Protein AF-A0A927Z279-F1 (afdb_monomer_lite)

Foldseek 3Di:
DAFQPAAPVQLVVLVVQLVVLVVVLVVLVVVVVDDDDPPDDPVNVVVSCCCNVPVSVVSSVVSVLSNVVNVLSQVVCVQQQWDGHNDCVVQVRDLVSTDGDPGPPPPAFPPLLVVLLVVLVVVLVVLVVLLVVVCVVCVVPCVPLVVLSVVSVVLSVVSNVSSVVSVVCSDPVAEDDSSPPPDPHHHHDGNSNSVVVVVVSVVVSVVSSVVSVVVSVVVVVCVVCVPVVVVVVDPPPD

Secondary structure (DSSP, 8-state):
-PBP---HHHHHHHHHHHHHHHHHHHHHHHHHTSPPPTTS-HHHHHHHHHIIIIIHHHHHHHHHHHHHHHHHHHHHHHHTTB---S-GGGGTTBGGGSPB-S--------HHHHHHHHHHHHHHHHHHHHHHHHHHHTGGGHHHHHHHHHHHHHHHHHHHHHHHHHHHHT-TTTEE-TT--S--SEEPPPHHHHHHHHHHHHHHHHHHHHHHHHHHHHHHHHHH-THHHHHHH-----

pLDDT: mean 81.39, std 10.93, range [46.94, 94.44]

Sequence (238 aa):
MNKIKYDKRDRKRFLSLAIITTIIVIICLILMNTEWPENLEASVMGVLIVIVFTVFPVVALATWVMFADSYTYLKRLEKYGYIVPNNKKEYDNNLENIATGELKALEQPSSESEILAIISWIVSVAMVGYTIFLSIRFFHMLENVAFFIIVTVVLVIFWLVFGFSFWKQRLRDKYKDDVDFNSPLKPRKHLVEGIVTIIILLTISVAIAVNMYTMSRYVERSKENPEDIVRVEIPKEI

Radius of gyration: 25.57 Å; chains: 1; bounding box: 74×27×65 Å

Structure (mmCIF, N/CA/C/O backbone):
data_AF-A0A927Z279-F1
#
_entry.id   AF-A0A927Z279-F1
#
loop_
_atom_site.group_PDB
_atom_site.id
_atom_site.type_symbol
_atom_site.label_atom_id
_atom_site.label_alt_id
_atom_site.label_comp_id
_atom_site.label_asym_id
_atom_site.label_entity_id
_atom_site.label_seq_id
_atom_site.pdbx_PDB_ins_code
_atom_site.Cartn_x
_atom_site.Cartn_y
_atom_site.Cartn_z
_atom_site.occupancy
_atom_site.B_iso_or_equiv
_atom_site.auth_seq_id
_atom_site.auth_comp_id
_atom_site.auth_asym_id
_atom_site.auth_atom_id
_atom_site.pdbx_PDB_model_num
ATOM 1 N N . MET A 1 1 ? -18.310 -11.963 18.250 1.00 53.06 1 MET A N 1
ATOM 2 C CA . MET A 1 1 ? -18.050 -10.923 19.264 1.00 53.06 1 MET A CA 1
ATOM 3 C C . MET A 1 1 ? -17.087 -9.916 18.655 1.00 53.06 1 MET A C 1
ATOM 5 O O . MET A 1 1 ? -15.950 -10.282 18.358 1.00 53.06 1 MET A O 1
ATOM 9 N N . ASN A 1 2 ? -17.563 -8.706 18.356 1.00 67.62 2 ASN A N 1
ATOM 10 C CA . ASN A 1 2 ? -16.766 -7.705 17.646 1.00 67.62 2 ASN A CA 1
ATOM 11 C C . ASN A 1 2 ? -15.888 -6.933 18.630 1.00 67.62 2 ASN A C 1
ATOM 13 O O . ASN A 1 2 ? -16.372 -6.300 19.565 1.00 67.62 2 ASN A O 1
ATOM 17 N N . LYS A 1 3 ? -14.570 -7.025 18.432 1.00 80.62 3 LYS A N 1
ATOM 18 C CA . LYS A 1 3 ? -13.580 -6.471 19.357 1.00 80.62 3 LYS A CA 1
ATOM 19 C C . LYS A 1 3 ? -13.248 -5.022 19.027 1.00 80.62 3 LYS A C 1
ATOM 21 O O . LYS A 1 3 ? -13.032 -4.687 17.865 1.00 80.62 3 LYS A O 1
ATOM 26 N N . ILE A 1 4 ? -13.102 -4.193 20.057 1.00 79.06 4 ILE A N 1
ATOM 27 C CA . ILE A 1 4 ? -12.575 -2.831 19.920 1.00 79.06 4 ILE A CA 1
ATOM 28 C C . ILE A 1 4 ? -11.127 -2.911 19.418 1.00 79.06 4 ILE A C 1
ATOM 30 O O . ILE A 1 4 ? -10.251 -3.427 20.117 1.00 79.06 4 ILE A O 1
ATOM 34 N N . LYS A 1 5 ? -10.868 -2.387 18.212 1.00 82.94 5 LYS A N 1
ATOM 35 C CA . LYS A 1 5 ? -9.545 -2.458 17.568 1.00 82.94 5 LYS A CA 1
ATOM 36 C C . LYS A 1 5 ? -8.517 -1.549 18.255 1.00 82.94 5 LYS A C 1
ATOM 38 O O . LYS A 1 5 ? -7.422 -2.002 18.586 1.00 82.94 5 LYS A O 1
ATOM 43 N N . TYR A 1 6 ? -8.892 -0.296 18.521 1.00 86.50 6 TYR A N 1
ATOM 44 C CA . TYR A 1 6 ? -8.032 0.718 19.141 1.00 86.50 6 TYR A CA 1
ATOM 45 C C . TYR A 1 6 ? -8.784 1.560 20.174 1.00 86.50 6 TYR A C 1
ATOM 47 O O . TYR A 1 6 ? -9.997 1.740 20.076 1.00 86.50 6 TYR A O 1
ATOM 55 N N . ASP A 1 7 ? -8.050 2.129 21.129 1.00 88.19 7 ASP A N 1
ATOM 56 C CA . ASP A 1 7 ? -8.538 3.145 22.065 1.00 88.19 7 ASP A CA 1
ATOM 57 C C . ASP A 1 7 ? -7.669 4.422 22.012 1.00 88.19 7 ASP A C 1
ATOM 59 O O . ASP A 1 7 ? -6.649 4.495 21.313 1.00 88.19 7 ASP A O 1
ATOM 63 N N . LYS A 1 8 ? -8.064 5.476 22.743 1.00 87.75 8 LYS A N 1
ATOM 64 C CA . LYS A 1 8 ? -7.280 6.728 22.779 1.00 87.75 8 LYS A CA 1
ATOM 65 C C . LYS A 1 8 ? -5.876 6.538 23.362 1.00 87.75 8 LYS A C 1
ATOM 67 O O . LYS A 1 8 ? -4.985 7.332 23.044 1.00 87.75 8 LYS A O 1
ATOM 72 N N . ARG A 1 9 ? -5.670 5.541 24.228 1.00 88.25 9 ARG A N 1
ATOM 73 C CA . ARG A 1 9 ? -4.375 5.249 24.854 1.00 88.25 9 ARG A CA 1
ATOM 74 C C . ARG A 1 9 ? -3.423 4.599 23.852 1.00 88.25 9 ARG A C 1
ATOM 76 O O . ARG A 1 9 ? -2.281 5.038 23.752 1.00 88.25 9 ARG A O 1
ATOM 83 N N . ASP A 1 10 ? -3.903 3.634 23.084 1.00 87.44 10 ASP A N 1
ATOM 84 C CA . ASP A 1 10 ? -3.202 2.977 21.988 1.00 87.44 10 ASP A CA 1
ATOM 85 C C . ASP A 1 10 ? -2.792 4.015 20.938 1.00 87.44 10 ASP A C 1
ATOM 87 O O . ASP A 1 10 ? -1.614 4.097 20.598 1.00 87.44 10 ASP A O 1
ATOM 91 N N . ARG A 1 11 ? -3.699 4.922 20.536 1.00 89.88 11 ARG A N 1
ATOM 92 C CA . ARG A 1 11 ? -3.354 6.033 19.627 1.00 89.88 11 ARG A CA 1
ATOM 93 C C . ARG A 1 11 ? -2.205 6.895 20.160 1.00 89.88 11 ARG A C 1
ATOM 95 O O . ARG A 1 11 ? -1.284 7.217 19.415 1.00 89.88 11 ARG A O 1
ATOM 102 N N . LYS A 1 12 ? -2.253 7.294 21.439 1.00 90.12 12 LYS A N 1
ATOM 103 C CA . LYS A 1 12 ? -1.179 8.093 22.060 1.00 90.12 12 LYS A CA 1
ATOM 104 C C . LYS A 1 12 ? 0.148 7.332 22.071 1.00 90.12 12 LYS A C 1
ATOM 106 O O . LYS A 1 12 ? 1.172 7.919 21.748 1.00 90.12 12 LYS A O 1
ATOM 111 N N . ARG A 1 13 ? 0.124 6.034 22.392 1.00 90.44 13 ARG A N 1
ATOM 112 C CA . ARG A 1 13 ? 1.315 5.170 22.371 1.00 90.44 13 ARG A CA 1
ATOM 113 C C . ARG A 1 13 ? 1.913 5.067 20.973 1.00 90.44 13 ARG A C 1
ATOM 115 O O . ARG A 1 13 ? 3.119 5.241 20.840 1.00 90.44 13 ARG A O 1
ATOM 122 N N . PHE A 1 14 ? 1.090 4.842 19.948 1.00 91.62 14 PHE A N 1
ATOM 123 C CA . PHE A 1 14 ? 1.562 4.794 18.564 1.00 91.62 14 PHE A CA 1
ATOM 124 C C . PHE A 1 14 ? 2.162 6.126 18.121 1.00 91.62 14 PHE A C 1
ATOM 126 O O . PHE A 1 14 ? 3.223 6.119 17.512 1.00 91.62 14 PHE A O 1
ATOM 133 N N . LEU A 1 15 ? 1.554 7.260 18.490 1.00 91.31 15 LEU A N 1
ATOM 134 C CA . LEU A 1 15 ? 2.114 8.579 18.190 1.00 91.31 15 LEU A CA 1
ATOM 135 C C . LEU A 1 15 ? 3.486 8.782 18.843 1.00 91.31 15 LEU A C 1
ATOM 137 O O . LEU A 1 15 ? 4.436 9.170 18.171 1.00 91.31 15 LEU A O 1
ATOM 141 N N . SER A 1 16 ? 3.602 8.500 20.144 1.00 90.25 16 SER A N 1
ATOM 142 C CA . SER A 1 16 ? 4.878 8.617 20.856 1.00 90.25 16 SER A CA 1
ATOM 143 C C . SER A 1 16 ? 5.944 7.709 20.243 1.00 90.25 16 SER A C 1
ATOM 145 O O . SER A 1 16 ? 7.066 8.153 20.019 1.00 90.25 16 SER A O 1
ATOM 147 N N . LEU A 1 17 ? 5.592 6.462 19.922 1.00 90.88 17 LEU A N 1
ATOM 148 C CA . LEU A 1 17 ? 6.513 5.506 19.314 1.00 90.88 17 LEU A CA 1
ATOM 149 C C . LEU A 1 17 ? 6.940 5.935 17.901 1.00 90.88 17 LEU A C 1
ATOM 151 O O . LEU A 1 17 ? 8.120 5.837 17.574 1.00 90.88 17 LEU A O 1
ATOM 155 N N . ALA A 1 18 ? 6.018 6.458 17.091 1.00 90.88 18 ALA A N 1
ATOM 156 C CA . ALA A 1 18 ? 6.309 6.968 15.753 1.00 90.88 18 ALA A CA 1
ATOM 157 C C . ALA A 1 18 ? 7.273 8.161 15.796 1.00 90.88 18 ALA A C 1
ATOM 159 O O . ALA A 1 18 ? 8.237 8.210 15.034 1.00 90.88 18 ALA A O 1
ATOM 160 N N . ILE A 1 19 ? 7.076 9.088 16.738 1.00 92.12 19 ILE A N 1
ATOM 161 C CA . ILE A 1 19 ? 7.983 10.226 16.933 1.00 92.12 19 ILE A CA 1
ATOM 162 C C . ILE A 1 19 ? 9.373 9.740 17.360 1.00 92.12 19 ILE A C 1
ATOM 164 O O . ILE A 1 19 ? 10.361 10.120 16.740 1.00 92.12 19 ILE A O 1
ATOM 168 N N . ILE A 1 20 ? 9.459 8.872 18.375 1.00 91.75 20 ILE A N 1
ATOM 169 C CA . ILE A 1 20 ? 10.743 8.362 18.887 1.00 91.75 20 ILE A CA 1
ATOM 170 C C . ILE A 1 20 ? 11.515 7.628 17.786 1.00 91.75 20 ILE A C 1
ATOM 172 O O . ILE A 1 20 ? 12.689 7.907 17.562 1.00 91.75 20 ILE A O 1
ATOM 176 N N . THR A 1 21 ? 10.856 6.718 17.070 1.00 89.94 21 THR A N 1
ATOM 177 C CA . THR A 1 21 ? 11.491 5.950 15.989 1.00 89.94 21 THR A CA 1
ATOM 178 C C . THR A 1 21 ? 11.921 6.844 14.828 1.00 89.94 21 THR A C 1
ATOM 180 O O . THR A 1 21 ? 13.008 6.650 14.294 1.00 89.94 21 THR A O 1
ATOM 183 N N . THR A 1 22 ? 11.146 7.880 14.493 1.00 90.31 22 THR A N 1
ATOM 184 C CA . THR A 1 22 ? 11.536 8.873 13.476 1.00 90.31 22 THR A CA 1
ATOM 185 C C . THR A 1 22 ? 12.759 9.680 13.914 1.00 90.31 22 THR A C 1
ATOM 187 O O . THR A 1 22 ? 13.675 9.869 13.121 1.00 90.31 22 THR A O 1
ATOM 190 N N . ILE A 1 23 ? 12.818 10.118 15.177 1.00 91.50 23 ILE A N 1
ATOM 191 C CA . ILE A 1 23 ? 13.987 10.825 15.723 1.00 91.50 23 ILE A CA 1
ATOM 192 C C . ILE A 1 23 ? 15.231 9.934 15.653 1.00 91.50 23 ILE A C 1
ATOM 194 O O . ILE A 1 23 ? 16.281 10.401 15.224 1.00 91.50 23 ILE A O 1
ATOM 198 N N . ILE A 1 24 ? 15.111 8.649 16.005 1.00 88.06 24 ILE A N 1
ATOM 199 C CA . ILE A 1 24 ? 16.214 7.684 15.893 1.00 88.06 24 ILE A CA 1
ATOM 200 C C . ILE A 1 24 ? 16.683 7.562 14.439 1.00 88.06 24 ILE A C 1
ATOM 202 O O . ILE A 1 24 ? 17.880 7.667 14.192 1.00 88.06 24 ILE A O 1
ATOM 2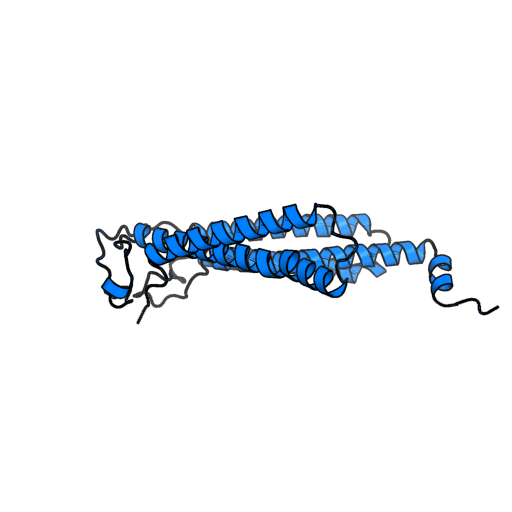06 N N . VAL A 1 25 ? 15.766 7.417 13.474 1.00 88.19 25 VAL A N 1
ATOM 207 C CA . VAL A 1 25 ? 16.113 7.377 12.040 1.00 88.19 25 VAL A CA 1
ATOM 208 C C . VAL A 1 25 ? 16.866 8.640 11.623 1.00 88.19 25 VAL A C 1
ATOM 210 O O . VAL A 1 25 ? 17.901 8.539 10.974 1.00 88.19 25 VAL A O 1
ATOM 213 N N . ILE A 1 26 ? 16.390 9.824 12.019 1.00 88.62 26 ILE A N 1
ATOM 214 C CA . ILE A 1 26 ? 17.037 11.099 11.681 1.00 88.62 26 ILE A CA 1
ATOM 215 C C . ILE A 1 26 ? 18.446 11.172 12.282 1.00 88.62 26 ILE A C 1
ATOM 217 O O . ILE A 1 26 ? 19.386 11.510 11.569 1.00 88.62 26 ILE A O 1
ATOM 221 N N . ILE A 1 27 ? 18.615 10.816 13.559 1.00 87.06 27 ILE A N 1
ATOM 222 C CA . ILE A 1 27 ? 19.931 10.783 14.217 1.00 87.06 27 ILE A CA 1
ATOM 223 C C . ILE A 1 27 ? 20.863 9.816 13.484 1.00 87.06 27 ILE A C 1
ATOM 225 O O . ILE A 1 27 ? 21.995 10.172 13.171 1.00 87.06 27 ILE A O 1
ATOM 229 N N . CYS A 1 28 ? 20.384 8.616 13.157 1.00 82.75 28 CYS A N 1
ATOM 230 C CA . CYS A 1 28 ? 21.149 7.634 12.403 1.00 82.75 28 CYS A CA 1
ATOM 231 C C . CYS A 1 28 ? 21.567 8.150 11.018 1.00 82.75 28 CYS A C 1
ATOM 233 O O . CYS A 1 28 ? 22.714 7.959 10.631 1.00 82.75 28 CYS A O 1
ATOM 235 N N . LEU A 1 29 ? 20.678 8.833 10.290 1.00 84.62 29 LEU A N 1
ATOM 236 C CA . LEU A 1 29 ? 21.001 9.433 8.992 1.00 84.62 29 LEU A CA 1
ATOM 237 C C . LEU A 1 29 ? 22.042 10.554 9.116 1.00 84.62 29 LEU A C 1
ATOM 239 O O . LEU A 1 29 ? 22.924 10.655 8.267 1.00 84.62 29 LEU A O 1
ATOM 243 N N . ILE A 1 30 ? 21.978 11.362 10.178 1.00 84.38 30 ILE A N 1
ATOM 244 C CA . ILE A 1 30 ? 22.982 12.398 10.460 1.00 84.38 30 ILE A CA 1
ATOM 245 C C . ILE A 1 30 ? 24.345 11.757 10.744 1.00 84.38 30 ILE A C 1
ATOM 247 O O . ILE A 1 30 ? 25.337 12.173 10.154 1.00 84.38 30 ILE A O 1
ATOM 251 N N . LEU A 1 31 ? 24.390 10.721 11.587 1.00 78.25 31 LEU A N 1
ATOM 252 C CA . LEU A 1 31 ? 25.623 9.988 11.904 1.00 78.25 31 LEU A CA 1
ATOM 253 C C . LEU A 1 31 ? 26.219 9.277 10.676 1.00 78.25 31 LEU A C 1
ATOM 255 O O . LEU A 1 31 ? 27.432 9.159 10.561 1.00 78.25 31 LEU A O 1
ATOM 259 N N . MET A 1 32 ? 25.389 8.838 9.725 1.00 74.62 32 MET A N 1
ATOM 260 C CA . MET A 1 32 ? 25.868 8.289 8.447 1.00 74.62 32 MET A CA 1
ATOM 261 C C . MET A 1 32 ? 26.536 9.329 7.551 1.00 74.62 32 MET A C 1
ATOM 263 O O . MET A 1 32 ? 27.370 8.959 6.731 1.00 74.62 32 MET A O 1
ATOM 267 N N . ASN A 1 33 ? 26.191 10.607 7.711 1.00 76.44 33 ASN A N 1
ATOM 268 C CA . ASN A 1 33 ? 26.754 11.704 6.930 1.00 76.44 33 ASN A CA 1
ATOM 269 C C . ASN A 1 33 ? 27.994 12.342 7.589 1.00 76.44 33 ASN A C 1
ATOM 271 O O . ASN A 1 33 ? 28.536 13.312 7.064 1.00 76.44 33 ASN A O 1
ATOM 275 N N . THR A 1 34 ? 28.427 11.838 8.748 1.00 79.38 34 THR A N 1
ATOM 276 C CA . THR A 1 34 ? 29.682 12.242 9.396 1.00 79.38 34 THR A CA 1
ATOM 277 C C . THR A 1 34 ? 30.821 11.305 9.010 1.00 79.38 34 THR A C 1
ATOM 279 O O . THR A 1 34 ? 30.589 10.129 8.733 1.00 79.38 34 THR A O 1
ATOM 282 N N . GLU A 1 35 ? 32.051 11.822 8.989 1.00 74.44 35 GLU A N 1
ATOM 283 C CA . GLU A 1 35 ? 33.240 11.018 8.697 1.00 74.44 35 GLU A CA 1
ATOM 284 C C . GLU A 1 35 ? 33.369 9.867 9.700 1.00 74.44 35 GLU A C 1
ATOM 286 O O . GLU A 1 35 ? 33.351 10.061 10.919 1.00 74.44 35 GLU A O 1
ATOM 291 N N . TRP A 1 36 ? 33.454 8.652 9.163 1.00 74.38 36 TRP A N 1
ATOM 292 C CA . TRP A 1 36 ? 33.562 7.443 9.962 1.00 74.38 36 TRP A CA 1
ATOM 293 C C . TRP A 1 36 ? 34.997 7.265 10.461 1.00 74.38 36 TRP A C 1
ATOM 295 O O . TRP A 1 36 ? 35.934 7.520 9.704 1.00 74.38 36 TRP A O 1
ATOM 305 N N . PRO A 1 37 ? 35.195 6.787 11.702 1.00 77.06 37 PRO A N 1
ATOM 306 C CA . PRO A 1 37 ? 36.524 6.466 12.200 1.00 77.06 37 PRO A CA 1
ATOM 307 C C . PRO A 1 37 ? 37.211 5.438 11.289 1.00 77.06 37 PRO A C 1
ATOM 309 O O . PRO A 1 37 ? 36.639 4.383 11.012 1.00 77.06 37 PRO A O 1
ATOM 312 N N . GLU A 1 38 ? 38.448 5.710 10.860 1.00 72.38 38 GLU A N 1
ATOM 313 C CA . GLU A 1 38 ? 39.222 4.818 9.973 1.00 72.38 38 GLU A CA 1
ATOM 314 C C . GLU A 1 38 ? 39.480 3.427 10.581 1.00 72.38 38 GLU A C 1
ATOM 316 O O . GLU A 1 38 ? 39.766 2.468 9.870 1.00 72.38 38 GLU A O 1
ATOM 321 N N . ASN A 1 39 ? 39.359 3.302 11.904 1.00 79.00 39 ASN A N 1
ATOM 322 C CA . ASN A 1 39 ? 39.538 2.060 12.650 1.00 79.00 39 ASN A CA 1
ATOM 323 C C . ASN A 1 39 ? 38.254 1.225 12.798 1.00 79.00 39 ASN A C 1
ATOM 325 O O . ASN A 1 39 ? 38.273 0.216 13.505 1.00 79.00 39 ASN A O 1
ATOM 329 N N . LEU A 1 40 ? 37.136 1.630 12.188 1.00 76.44 40 LEU A N 1
ATOM 330 C CA . LEU A 1 40 ? 35.900 0.861 12.260 1.00 76.44 40 LEU A CA 1
ATOM 331 C C . LEU A 1 40 ? 35.968 -0.351 11.323 1.00 76.44 40 LEU A C 1
ATOM 333 O O . LEU A 1 40 ? 36.164 -0.216 10.116 1.00 76.44 40 LEU A O 1
ATOM 337 N N . GLU A 1 41 ? 35.757 -1.548 11.869 1.00 82.44 41 GLU A N 1
ATOM 338 C CA . GLU A 1 41 ? 35.697 -2.762 11.058 1.00 82.44 41 GLU A CA 1
ATOM 339 C C . GLU A 1 41 ? 34.574 -2.682 10.008 1.00 82.44 41 GLU A C 1
ATOM 341 O O . GLU A 1 41 ? 33.436 -2.297 10.301 1.00 82.44 41 GLU A O 1
ATOM 346 N N . ALA A 1 42 ? 34.869 -3.115 8.778 1.00 78.50 42 ALA A N 1
ATOM 347 C CA . ALA A 1 42 ? 33.910 -3.117 7.669 1.00 78.50 42 ALA A CA 1
ATOM 348 C C . ALA A 1 42 ? 32.640 -3.942 7.969 1.00 78.50 42 ALA A C 1
ATOM 350 O O . ALA A 1 42 ? 31.555 -3.622 7.484 1.00 78.50 42 ALA A O 1
ATOM 351 N N . SER A 1 43 ? 32.759 -4.978 8.806 1.00 80.38 43 SER A N 1
ATOM 352 C CA . SER A 1 43 ? 31.645 -5.789 9.315 1.00 80.38 43 SER A CA 1
ATOM 353 C C . SER A 1 43 ? 30.659 -4.949 10.137 1.00 80.38 43 SER A C 1
ATOM 355 O O . SER A 1 43 ? 29.450 -4.996 9.905 1.00 80.38 43 SER A O 1
ATOM 357 N N . VAL A 1 44 ? 31.174 -4.131 11.058 1.00 80.69 44 VAL A N 1
ATOM 358 C CA . VAL A 1 44 ? 30.395 -3.239 11.925 1.00 80.69 44 VAL A CA 1
ATOM 359 C C . VAL A 1 44 ? 29.726 -2.145 11.096 1.00 80.69 44 VAL A C 1
ATOM 361 O O . VAL A 1 44 ? 28.541 -1.867 11.285 1.00 80.69 44 VAL A O 1
ATOM 364 N N . MET A 1 45 ? 30.444 -1.583 10.121 1.00 77.50 45 MET A N 1
ATOM 365 C CA . MET A 1 45 ? 29.896 -0.599 9.186 1.00 77.50 45 MET A CA 1
ATOM 366 C C . MET A 1 45 ? 28.742 -1.182 8.354 1.00 77.50 45 MET A C 1
ATOM 368 O O . MET A 1 45 ? 27.679 -0.570 8.259 1.00 77.50 45 MET A O 1
ATOM 372 N N . GLY A 1 46 ? 28.908 -2.392 7.810 1.00 79.00 46 GLY A N 1
ATOM 373 C CA . GLY A 1 46 ? 27.864 -3.073 7.043 1.00 79.00 46 GLY A CA 1
ATOM 374 C C . GLY A 1 46 ? 26.593 -3.318 7.861 1.00 79.00 46 GLY A C 1
ATOM 375 O O . GLY A 1 46 ? 25.490 -3.030 7.394 1.00 79.00 46 GLY A O 1
ATOM 376 N N . VAL A 1 47 ? 26.732 -3.776 9.110 1.00 82.00 47 VAL A N 1
ATOM 377 C CA . VAL A 1 47 ? 25.593 -3.974 10.024 1.00 82.00 47 VAL A CA 1
ATOM 378 C C . VAL A 1 47 ? 24.889 -2.650 10.332 1.00 82.00 47 VAL A C 1
ATOM 380 O O . VAL A 1 47 ? 23.659 -2.587 10.286 1.00 82.00 47 VAL A O 1
ATOM 383 N N . LEU A 1 48 ? 25.644 -1.581 10.600 1.00 78.94 48 LEU A N 1
ATOM 384 C CA . LEU A 1 48 ? 25.082 -0.256 10.862 1.00 78.94 48 LEU A CA 1
ATOM 385 C C . LEU A 1 48 ? 24.295 0.275 9.660 1.00 78.94 48 LEU A C 1
ATOM 387 O O . LEU A 1 48 ? 23.161 0.716 9.831 1.00 78.94 48 LEU A O 1
ATOM 391 N N . ILE A 1 49 ? 24.840 0.168 8.447 1.00 80.56 49 ILE A N 1
ATOM 392 C CA . ILE A 1 49 ? 24.154 0.582 7.215 1.00 80.56 49 ILE A CA 1
ATOM 393 C C . ILE A 1 49 ? 22.837 -0.185 7.055 1.00 80.56 49 ILE A C 1
ATOM 395 O O . ILE A 1 49 ? 21.789 0.425 6.840 1.00 80.56 49 ILE A O 1
ATOM 399 N N . VAL A 1 50 ? 22.847 -1.512 7.221 1.00 82.44 50 VAL A N 1
ATOM 400 C CA . VAL A 1 50 ? 21.621 -2.319 7.116 1.00 82.44 50 VAL A CA 1
ATOM 401 C C . VAL A 1 50 ? 20.586 -1.864 8.143 1.00 82.44 50 VAL A C 1
ATOM 403 O O . VAL A 1 50 ? 19.436 -1.615 7.786 1.00 82.44 50 VAL A O 1
ATOM 406 N N . ILE A 1 51 ? 20.971 -1.695 9.405 1.00 82.06 51 ILE A N 1
ATOM 407 C CA . ILE A 1 51 ? 20.049 -1.277 10.468 1.00 82.06 51 ILE A CA 1
ATOM 408 C C . ILE A 1 51 ? 19.448 0.111 10.182 1.00 82.06 51 ILE A C 1
ATOM 410 O O . ILE A 1 51 ? 18.236 0.298 10.331 1.00 82.06 51 ILE A O 1
ATOM 414 N N . VAL A 1 52 ? 20.268 1.067 9.739 1.00 81.56 52 VAL A N 1
ATOM 415 C CA . VAL A 1 52 ? 19.855 2.457 9.499 1.00 81.56 52 VAL A CA 1
ATOM 416 C C . VAL A 1 52 ? 18.991 2.608 8.252 1.00 81.56 52 VAL A C 1
ATOM 418 O O . VAL A 1 52 ? 18.019 3.358 8.288 1.00 81.56 52 VAL A O 1
ATOM 421 N N . PHE A 1 53 ? 19.296 1.894 7.169 1.00 79.56 53 PHE A N 1
ATOM 422 C CA . PHE A 1 53 ? 18.561 2.035 5.909 1.00 79.56 53 PHE A CA 1
ATOM 423 C C . PHE A 1 53 ? 17.395 1.058 5.756 1.00 79.56 53 PHE A C 1
ATOM 425 O O . PHE A 1 53 ? 16.513 1.300 4.934 1.00 79.56 53 PHE A O 1
ATOM 432 N N . THR A 1 54 ? 17.349 -0.020 6.544 1.00 79.94 54 THR A N 1
ATOM 433 C CA . THR A 1 54 ? 16.281 -1.025 6.432 1.00 79.94 54 THR A CA 1
ATOM 434 C C . THR A 1 54 ? 15.448 -1.136 7.704 1.00 79.94 54 THR A C 1
ATOM 436 O O . THR A 1 54 ? 14.249 -0.873 7.667 1.00 79.94 54 THR A O 1
ATOM 439 N N . VAL A 1 55 ? 16.051 -1.455 8.851 1.00 82.75 55 VAL A N 1
ATOM 440 C CA . VAL A 1 55 ? 15.298 -1.823 10.061 1.00 82.75 55 VAL A CA 1
ATOM 441 C C . VAL A 1 55 ? 14.566 -0.623 10.659 1.00 82.75 55 VAL A C 1
ATOM 443 O O . VAL A 1 55 ? 13.342 -0.656 10.803 1.00 82.75 55 VAL A O 1
ATOM 446 N N . PHE A 1 56 ? 15.281 0.455 10.992 1.00 84.38 56 PHE A N 1
ATOM 447 C CA . PHE A 1 56 ? 14.663 1.612 11.646 1.00 84.38 56 PHE A CA 1
ATOM 448 C C . PHE A 1 56 ? 13.625 2.340 10.775 1.00 84.38 56 PHE A C 1
ATOM 450 O O . PHE A 1 56 ? 12.550 2.644 11.300 1.00 84.38 56 PHE A O 1
ATOM 457 N N . PRO A 1 57 ? 13.853 2.574 9.466 1.00 86.00 57 PRO A N 1
ATOM 458 C CA . PRO A 1 57 ? 12.850 3.180 8.595 1.00 86.00 57 PRO A CA 1
ATOM 459 C C . PRO A 1 57 ? 11.582 2.335 8.485 1.00 86.00 57 PRO A C 1
ATOM 461 O O . PRO A 1 57 ? 10.483 2.880 8.552 1.00 86.00 57 PRO A O 1
ATOM 464 N N . VAL A 1 58 ? 11.706 1.005 8.386 1.00 86.56 58 VAL A N 1
ATOM 465 C CA . VAL A 1 58 ? 10.544 0.103 8.336 1.00 86.56 58 VAL A CA 1
ATOM 466 C C . VAL A 1 58 ? 9.743 0.167 9.636 1.00 86.56 58 VAL A C 1
ATOM 468 O O . VAL A 1 58 ? 8.516 0.272 9.593 1.00 86.56 58 VAL A O 1
ATOM 471 N N . VAL A 1 59 ? 10.410 0.168 10.793 1.00 87.62 59 VAL A N 1
ATOM 472 C CA . VAL A 1 59 ? 9.739 0.300 12.097 1.00 87.62 59 VAL A CA 1
ATOM 473 C C . VAL A 1 59 ? 9.063 1.671 12.238 1.00 87.62 59 VAL A C 1
ATOM 475 O O . VAL A 1 59 ? 7.910 1.750 12.673 1.00 87.62 59 VAL A O 1
ATOM 478 N N . ALA A 1 60 ? 9.729 2.754 11.832 1.00 88.12 60 ALA A N 1
ATOM 479 C CA . ALA A 1 60 ? 9.150 4.096 11.850 1.00 88.12 60 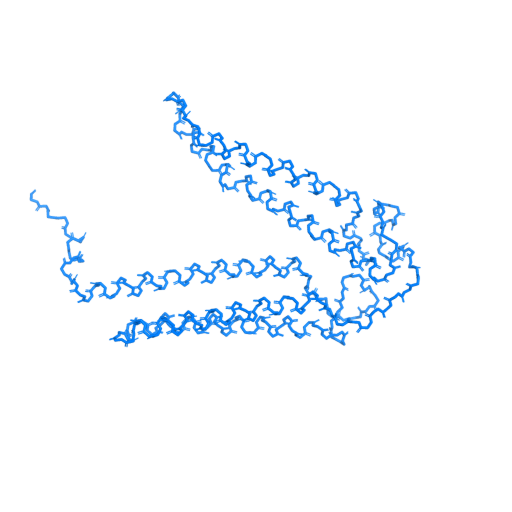ALA A CA 1
ATOM 480 C C . ALA A 1 60 ? 7.908 4.181 10.945 1.00 88.12 60 ALA A C 1
ATOM 482 O O . ALA A 1 60 ? 6.848 4.629 11.378 1.00 88.12 60 ALA A O 1
ATOM 483 N N . LEU A 1 61 ? 7.987 3.661 9.719 1.00 87.81 61 LEU A N 1
ATOM 484 C CA . LEU A 1 61 ? 6.849 3.604 8.799 1.00 87.81 61 LEU A CA 1
ATOM 485 C C . LEU A 1 61 ? 5.688 2.783 9.371 1.00 87.81 61 LEU A C 1
ATOM 487 O O . LEU A 1 61 ? 4.546 3.242 9.354 1.00 87.81 61 LEU A O 1
ATOM 491 N N . ALA A 1 62 ? 5.962 1.601 9.927 1.00 89.00 62 ALA A N 1
ATOM 492 C CA . ALA A 1 62 ? 4.933 0.744 10.512 1.00 89.00 62 ALA A CA 1
ATOM 493 C C . ALA A 1 62 ? 4.190 1.437 11.666 1.00 89.00 62 ALA A C 1
ATOM 495 O O . ALA A 1 62 ? 2.966 1.342 11.771 1.00 89.00 62 ALA A O 1
ATOM 496 N N . THR A 1 63 ? 4.906 2.180 12.510 1.00 90.38 63 THR A N 1
ATOM 497 C CA . THR A 1 63 ? 4.304 2.889 13.650 1.00 90.38 63 THR A CA 1
ATOM 498 C C . THR A 1 63 ? 3.486 4.107 13.217 1.00 90.38 63 THR A C 1
ATOM 500 O O . THR A 1 63 ? 2.407 4.332 13.771 1.00 90.38 63 THR A O 1
ATOM 503 N N . TRP A 1 64 ? 3.904 4.824 12.168 1.00 90.44 64 TRP A N 1
ATOM 504 C CA . TRP A 1 64 ? 3.086 5.860 11.524 1.00 90.44 64 TRP A CA 1
ATOM 505 C C . TRP A 1 64 ? 1.808 5.298 10.894 1.00 90.44 64 TRP A C 1
ATOM 507 O O . TRP A 1 64 ? 0.734 5.881 11.062 1.00 90.44 64 TRP A O 1
ATOM 517 N N . VAL A 1 65 ? 1.892 4.142 10.227 1.00 89.62 65 VAL A N 1
ATOM 518 C CA . VAL A 1 65 ? 0.722 3.442 9.669 1.00 89.62 65 VAL A CA 1
ATOM 519 C C . VAL A 1 65 ? -0.249 3.041 10.781 1.00 89.62 65 VAL A C 1
ATOM 521 O O . VAL A 1 65 ? -1.444 3.311 10.673 1.00 89.62 65 VAL A O 1
ATOM 524 N N . MET A 1 66 ? 0.244 2.468 11.885 1.00 89.94 66 MET A N 1
ATOM 525 C CA . MET A 1 66 ? -0.593 2.123 13.043 1.00 89.94 66 MET A CA 1
ATOM 526 C C . MET A 1 66 ? -1.237 3.353 13.689 1.00 89.94 66 MET A C 1
ATOM 528 O O . MET A 1 66 ? -2.407 3.312 14.074 1.00 89.94 66 MET A O 1
ATOM 532 N N . PHE A 1 67 ? -0.508 4.468 13.785 1.00 90.94 67 PHE A N 1
ATOM 533 C CA . PHE A 1 67 ? -1.069 5.724 14.272 1.00 90.94 67 PHE A CA 1
ATOM 534 C C . PHE A 1 67 ? -2.207 6.213 13.366 1.00 90.94 67 PHE A C 1
ATOM 536 O O . PHE A 1 67 ? -3.298 6.492 13.868 1.00 90.94 67 PHE A O 1
ATOM 543 N N . ALA A 1 68 ? -1.993 6.250 12.048 1.00 87.50 68 ALA A N 1
ATOM 544 C CA . ALA A 1 68 ? -3.012 6.647 11.080 1.00 87.50 68 ALA A CA 1
ATOM 545 C C . ALA A 1 68 ? -4.248 5.726 11.122 1.00 87.50 68 ALA A C 1
ATOM 547 O O . ALA A 1 68 ? -5.381 6.219 11.122 1.00 87.50 68 ALA A O 1
ATOM 548 N N . ASP A 1 69 ? -4.055 4.405 11.222 1.00 87.56 69 ASP A N 1
ATOM 549 C CA . ASP A 1 69 ? -5.159 3.436 11.317 1.00 87.56 69 ASP A CA 1
ATO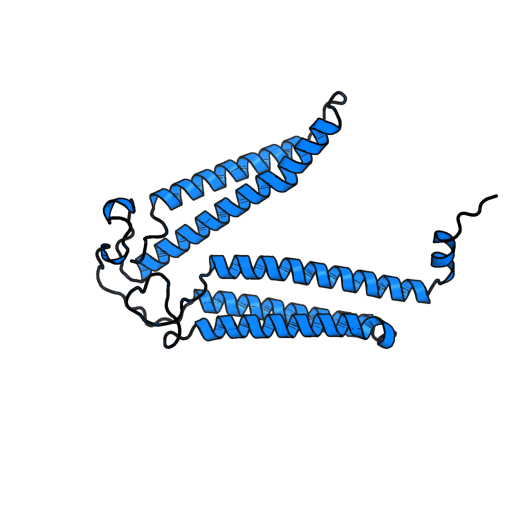M 550 C C . ASP A 1 69 ? -5.956 3.646 12.611 1.00 87.56 69 ASP A C 1
ATOM 552 O O . ASP A 1 69 ? -7.180 3.767 12.592 1.00 87.56 69 ASP A O 1
ATOM 556 N N . SER A 1 70 ? -5.266 3.826 13.742 1.00 88.25 70 SER A N 1
ATOM 557 C CA . SER A 1 70 ? -5.927 4.117 15.018 1.00 88.25 70 SER A CA 1
ATOM 558 C C . SER A 1 70 ? -6.681 5.452 15.006 1.00 88.25 70 SER A C 1
ATOM 560 O O . SER A 1 70 ? -7.782 5.550 15.545 1.00 88.25 70 SER A O 1
ATOM 562 N N . TYR A 1 71 ? -6.134 6.488 14.365 1.00 87.75 71 TYR A N 1
ATOM 563 C CA . TYR A 1 71 ? -6.778 7.794 14.262 1.00 87.75 71 TYR A CA 1
ATOM 564 C C . TYR A 1 71 ? -8.052 7.731 13.412 1.00 87.75 71 TYR A C 1
ATOM 566 O O . TYR A 1 71 ? -9.097 8.223 13.841 1.00 87.75 71 TYR A O 1
ATOM 574 N N . THR A 1 72 ? -7.977 7.100 12.237 1.00 85.38 72 THR A N 1
ATOM 575 C CA . THR A 1 72 ? -9.130 6.938 11.338 1.00 85.38 72 THR A CA 1
ATOM 576 C C . THR A 1 72 ? -10.219 6.078 11.976 1.00 85.38 72 THR A C 1
ATOM 578 O O . THR A 1 72 ? -11.379 6.482 11.965 1.00 85.38 72 THR A O 1
ATOM 581 N N . TYR A 1 73 ? -9.857 4.978 12.641 1.00 85.44 73 TYR A N 1
ATOM 582 C CA . TYR A 1 73 ? -10.792 4.136 13.391 1.00 85.44 73 TYR A CA 1
ATOM 583 C C . TYR A 1 73 ? -11.551 4.908 14.484 1.00 85.44 73 TYR A C 1
ATOM 585 O O . TYR A 1 73 ? -12.780 4.859 14.540 1.00 85.44 73 TYR A O 1
ATOM 593 N N . LEU A 1 74 ? -10.850 5.671 15.334 1.00 86.25 74 LEU A N 1
ATOM 594 C CA . LEU A 1 74 ? -11.505 6.448 16.397 1.00 86.25 74 LEU A CA 1
ATOM 595 C C . LEU A 1 74 ? -12.413 7.548 15.824 1.00 86.25 74 LEU A C 1
ATOM 597 O O . LEU A 1 74 ? -13.483 7.801 16.371 1.00 86.25 74 LEU A O 1
ATOM 601 N N . LYS A 1 75 ? -12.020 8.164 14.701 1.00 83.81 75 LYS A N 1
ATOM 602 C CA . LYS A 1 75 ? -12.848 9.145 13.988 1.00 83.81 75 LYS A CA 1
ATOM 603 C C . LYS A 1 75 ? -14.092 8.502 13.364 1.00 83.81 75 LYS A C 1
ATOM 605 O O . LYS A 1 75 ? -15.148 9.130 13.340 1.00 83.81 75 LYS A O 1
ATOM 610 N N . ARG A 1 76 ? -14.000 7.253 12.885 1.00 81.50 76 ARG A N 1
ATOM 611 C CA . ARG A 1 76 ? -15.171 6.481 12.441 1.00 81.50 76 ARG A CA 1
ATOM 612 C C . ARG A 1 76 ? -16.126 6.223 13.601 1.00 81.50 76 ARG A C 1
ATOM 614 O O . ARG A 1 76 ? -17.307 6.500 13.448 1.00 81.50 76 ARG A O 1
ATOM 621 N N . LEU A 1 77 ? -15.632 5.776 14.757 1.00 82.75 77 LEU A N 1
ATOM 622 C CA . LEU A 1 77 ? -16.477 5.575 15.943 1.00 82.75 77 LEU A CA 1
ATOM 623 C C . LEU A 1 77 ? -17.246 6.850 16.318 1.00 82.75 77 LEU A C 1
ATOM 625 O O . LEU A 1 77 ? -18.462 6.803 16.481 1.00 82.75 77 LEU A O 1
ATOM 629 N N . GLU A 1 78 ? -16.558 7.992 16.352 1.00 82.19 78 GLU A N 1
ATOM 630 C CA . GLU A 1 78 ? -17.175 9.297 16.610 1.00 82.19 78 GLU A CA 1
ATOM 631 C C . GLU A 1 78 ? -18.229 9.665 15.550 1.00 82.19 78 GLU A C 1
ATOM 633 O O . GLU A 1 78 ? -19.329 10.095 15.893 1.00 82.19 78 GLU A O 1
ATOM 638 N N . LYS A 1 79 ? -17.940 9.433 14.259 1.00 78.00 79 LYS A N 1
ATOM 639 C CA . LYS A 1 79 ? -18.882 9.687 13.153 1.00 78.00 79 LYS A CA 1
ATOM 640 C C . LYS A 1 79 ? -20.164 8.856 13.268 1.00 78.00 79 LYS A C 1
ATOM 642 O O . LYS A 1 79 ? -21.223 9.338 12.884 1.00 78.00 79 LYS A O 1
ATOM 647 N N . TYR A 1 80 ? -20.061 7.631 13.778 1.00 74.50 80 TYR A N 1
ATOM 648 C CA . TYR A 1 80 ? -21.196 6.734 14.006 1.00 74.50 80 TYR A CA 1
ATOM 649 C C . TYR A 1 80 ? -21.947 7.015 15.324 1.00 74.50 80 TYR A C 1
ATOM 651 O O . TYR A 1 80 ? -22.931 6.341 15.616 1.00 74.50 80 TYR A O 1
ATOM 659 N N . GLY A 1 81 ? -21.525 8.017 16.106 1.00 72.75 81 GLY A N 1
ATOM 660 C CA . GLY A 1 81 ? -22.178 8.402 17.361 1.00 72.75 81 GLY A CA 1
ATOM 661 C C . GLY A 1 81 ? -21.770 7.558 18.573 1.00 72.75 81 GLY A C 1
ATOM 662 O O . GLY A 1 81 ? -22.401 7.660 19.624 1.00 72.75 81 GLY A O 1
ATOM 663 N N . TYR A 1 82 ? -20.723 6.737 18.460 1.00 80.88 82 TYR A N 1
ATOM 664 C CA . TYR A 1 82 ? -20.181 5.989 19.593 1.00 80.88 82 TYR A CA 1
ATOM 665 C C . TYR A 1 82 ? -19.314 6.888 20.479 1.00 80.88 82 TYR A C 1
ATOM 667 O O . TYR A 1 82 ? -18.520 7.698 19.991 1.00 80.88 82 TYR A O 1
ATOM 675 N N . ILE A 1 83 ? -19.395 6.693 21.798 1.00 81.50 83 ILE A N 1
ATOM 676 C CA . ILE A 1 83 ? -18.465 7.331 22.732 1.00 81.50 83 ILE A CA 1
ATOM 677 C C . ILE A 1 83 ? -17.077 6.708 22.553 1.00 81.50 83 ILE A C 1
ATOM 679 O O . ILE A 1 83 ? -16.861 5.525 22.806 1.00 81.50 83 ILE A O 1
ATOM 683 N N . VAL A 1 84 ? -16.110 7.518 22.119 1.00 82.81 84 VAL A N 1
ATOM 684 C CA . VAL A 1 84 ? -14.745 7.049 21.846 1.00 82.81 84 VAL A CA 1
ATOM 685 C C . VAL A 1 84 ? -14.072 6.581 23.150 1.00 82.81 84 VAL A C 1
ATOM 687 O O . VAL A 1 84 ? -13.804 7.425 24.018 1.00 82.81 84 VAL A O 1
ATOM 690 N N . PRO A 1 85 ? -13.725 5.283 23.284 1.00 81.88 85 PRO A N 1
ATOM 691 C CA . PRO A 1 85 ? -13.225 4.723 24.533 1.00 81.88 85 PRO A CA 1
ATOM 692 C C . PRO A 1 85 ? -11.850 5.291 24.899 1.00 81.88 85 PRO A C 1
ATOM 694 O O . PRO A 1 85 ? -10.940 5.387 24.066 1.00 81.88 85 PRO A O 1
ATOM 697 N N . ASN A 1 86 ? -11.678 5.654 26.172 1.00 83.56 86 ASN A N 1
ATOM 698 C CA . ASN A 1 86 ? -10.372 6.044 26.705 1.00 83.56 86 ASN A CA 1
ATOM 699 C C . ASN A 1 86 ? -9.475 4.813 26.901 1.00 83.56 86 ASN A C 1
ATOM 701 O O . ASN A 1 86 ? -8.278 4.878 26.612 1.00 83.56 86 ASN A O 1
ATOM 705 N N . ASN A 1 87 ? -10.063 3.707 27.363 1.00 84.50 87 ASN A N 1
ATOM 706 C CA . ASN A 1 87 ? -9.413 2.416 27.536 1.00 84.50 87 ASN A CA 1
ATOM 707 C C . ASN A 1 87 ? -10.381 1.299 27.126 1.00 84.50 87 ASN A C 1
ATOM 709 O O . ASN A 1 87 ? -11.463 1.171 27.690 1.00 84.50 87 ASN A O 1
ATOM 713 N N . LYS A 1 88 ? -9.991 0.454 26.171 1.00 81.25 88 LYS A N 1
ATOM 714 C CA . LYS A 1 88 ? -10.845 -0.647 25.682 1.00 81.25 88 LYS A CA 1
ATOM 715 C C . LYS A 1 88 ? -11.214 -1.678 26.756 1.00 81.25 88 LYS A C 1
ATOM 717 O O . LYS A 1 88 ? -12.247 -2.332 26.638 1.00 81.25 88 LYS A O 1
ATOM 722 N N . LYS A 1 89 ? -10.418 -1.784 27.829 1.00 80.75 89 LYS A N 1
ATOM 723 C CA . LYS A 1 89 ? -10.712 -2.663 28.975 1.00 80.75 89 LYS A CA 1
ATOM 724 C C . LYS A 1 89 ? -11.947 -2.232 29.771 1.00 80.75 89 LYS A C 1
ATOM 726 O O . LYS A 1 89 ? -12.539 -3.076 30.426 1.00 80.75 89 LYS A O 1
ATOM 731 N N . GLU A 1 90 ? -12.333 -0.956 29.709 1.00 79.81 90 GLU A N 1
ATOM 732 C CA . GLU A 1 90 ? -13.535 -0.442 30.391 1.00 79.81 90 GLU A CA 1
ATOM 733 C C . GLU A 1 90 ? -14.826 -1.033 29.804 1.00 79.81 90 GLU A C 1
ATOM 735 O O . GLU A 1 90 ? -15.828 -1.123 30.499 1.00 79.81 90 GLU A O 1
ATOM 740 N N . TYR A 1 91 ? -14.778 -1.488 28.549 1.00 76.50 91 TYR A N 1
ATOM 741 C CA . TYR A 1 91 ? -15.921 -2.023 27.801 1.00 76.50 91 TYR A CA 1
ATOM 742 C C . TYR A 1 91 ? -15.786 -3.529 27.521 1.00 76.50 91 TYR A C 1
ATOM 744 O O . TYR A 1 91 ? -16.380 -4.046 26.576 1.00 76.50 91 TYR A O 1
ATOM 752 N N . ASP A 1 92 ? -14.951 -4.233 28.293 1.00 80.38 92 ASP A N 1
ATOM 753 C CA . ASP A 1 92 ? -14.603 -5.649 28.083 1.00 80.38 92 ASP A CA 1
ATOM 754 C C . ASP A 1 92 ? -14.097 -5.958 26.655 1.00 80.38 92 ASP A C 1
ATOM 756 O O . ASP A 1 92 ? -14.296 -7.027 26.082 1.00 80.38 92 ASP A O 1
ATOM 760 N N . ASN A 1 93 ? -13.440 -4.976 26.027 1.00 78.38 93 ASN A N 1
ATOM 761 C CA . ASN A 1 93 ? -13.024 -5.016 24.624 1.00 78.38 93 ASN A CA 1
ATOM 762 C C . ASN A 1 93 ? -14.155 -5.301 23.617 1.00 78.38 93 ASN A C 1
ATOM 764 O O . ASN A 1 93 ? -13.840 -5.632 22.474 1.00 78.38 93 ASN A O 1
ATOM 768 N N . ASN A 1 94 ? -15.431 -5.169 23.987 1.00 78.75 94 ASN A N 1
ATOM 769 C CA . ASN A 1 94 ? -16.562 -5.415 23.096 1.00 78.75 94 ASN A CA 1
ATOM 770 C C . ASN A 1 94 ? -17.130 -4.090 22.568 1.00 78.75 94 ASN A C 1
ATOM 772 O O . ASN A 1 94 ? -17.434 -3.181 23.338 1.00 78.75 94 ASN A O 1
ATOM 776 N N . LEU A 1 95 ? -17.277 -3.992 21.245 1.00 73.75 95 LEU A N 1
ATOM 777 C CA . LEU A 1 95 ? -17.890 -2.842 20.573 1.00 73.75 95 LEU A CA 1
ATOM 778 C C . LEU A 1 95 ? -19.361 -2.654 20.968 1.00 73.75 95 LEU A C 1
ATOM 780 O O . LEU A 1 95 ? -19.813 -1.519 21.067 1.00 73.75 95 LEU A O 1
ATOM 784 N N . GLU A 1 96 ? -20.080 -3.745 21.238 1.00 76.19 96 GLU A N 1
ATOM 785 C CA . GLU A 1 96 ? -21.502 -3.728 21.625 1.00 76.19 96 GLU A CA 1
ATOM 786 C C . GLU A 1 96 ? -21.739 -3.043 22.978 1.00 76.19 96 GLU A C 1
ATOM 788 O O . GLU A 1 96 ? -22.812 -2.500 23.222 1.00 76.19 96 GLU A O 1
ATOM 793 N N . ASN A 1 97 ? -20.724 -3.038 23.847 1.00 75.38 97 ASN A N 1
ATOM 794 C CA . ASN A 1 97 ? -20.806 -2.456 25.186 1.00 75.38 97 ASN A CA 1
ATOM 795 C C . ASN A 1 97 ? -20.566 -0.939 25.187 1.00 75.38 97 ASN A C 1
ATOM 797 O O . ASN A 1 97 ? -20.702 -0.297 26.230 1.00 75.38 97 ASN A O 1
ATOM 801 N N . ILE A 1 98 ? -20.164 -0.353 24.053 1.00 75.56 98 ILE A N 1
ATOM 802 C CA . ILE A 1 98 ? -19.940 1.087 23.953 1.00 75.56 98 ILE A CA 1
ATOM 803 C C . ILE A 1 98 ? -21.296 1.784 23.898 1.00 75.56 98 ILE A C 1
ATOM 805 O O . ILE A 1 98 ? -22.096 1.533 23.000 1.00 75.56 98 ILE A O 1
ATOM 809 N N . ALA A 1 99 ? -21.531 2.712 24.825 1.00 62.31 99 ALA A N 1
ATOM 810 C CA . ALA A 1 99 ? -22.717 3.550 24.788 1.00 62.31 99 ALA A CA 1
ATOM 811 C C . ALA A 1 99 ? -22.764 4.351 23.472 1.00 62.31 99 ALA A C 1
ATOM 813 O O . ALA A 1 99 ? -21.880 5.160 23.168 1.00 62.31 99 ALA A O 1
ATOM 814 N N . THR A 1 100 ? -23.805 4.100 22.686 1.00 63.75 100 THR A N 1
ATOM 815 C CA . THR A 1 100 ? -24.215 4.923 21.548 1.00 63.75 100 THR A CA 1
ATOM 816 C C . THR A 1 100 ? -24.889 6.181 22.077 1.00 63.75 100 THR A C 1
ATOM 818 O O . THR A 1 100 ? -25.833 6.093 22.859 1.00 63.75 100 THR A O 1
ATOM 821 N N . GLY A 1 101 ? -24.411 7.355 21.667 1.00 61.44 101 GLY A N 1
ATOM 822 C CA . GLY A 1 101 ? -25.175 8.592 21.814 1.00 61.44 101 GLY A CA 1
ATOM 823 C C . GLY A 1 101 ? -26.332 8.641 20.809 1.00 61.44 101 GLY A C 1
ATOM 824 O O . GLY A 1 101 ? -26.872 7.613 20.400 1.00 61.44 101 GLY A O 1
ATOM 825 N N . GLU A 1 102 ? -26.686 9.840 20.345 1.00 52.81 102 GLU A N 1
ATOM 826 C CA . GLU A 1 102 ? -27.551 9.979 19.170 1.00 52.81 102 GLU A CA 1
ATOM 827 C C . GLU A 1 102 ? -26.843 9.372 17.951 1.00 52.81 102 GLU A C 1
ATOM 829 O O . GLU A 1 102 ? -25.822 9.891 17.488 1.00 52.81 102 GLU A O 1
ATOM 834 N N . LEU A 1 103 ? -27.373 8.257 17.439 1.00 53.09 103 LEU A N 1
ATOM 835 C CA . LEU A 1 103 ? -26.958 7.643 16.180 1.00 53.09 103 LEU A CA 1
ATOM 836 C C . LEU A 1 103 ? -27.124 8.671 15.057 1.00 53.09 103 LEU A C 1
ATOM 838 O O . LEU A 1 103 ? -28.170 8.763 14.416 1.00 53.09 103 LEU A O 1
ATOM 842 N N . LYS A 1 104 ? -26.070 9.443 14.781 1.00 54.69 104 LYS A N 1
ATOM 843 C CA . LYS A 1 104 ? -25.946 10.183 13.529 1.00 54.69 104 LYS A CA 1
ATOM 844 C C . LYS A 1 104 ? -25.672 9.161 12.438 1.00 54.69 104 LYS A C 1
ATOM 846 O O . LYS A 1 104 ? -24.538 8.964 12.009 1.00 54.69 104 LYS A O 1
ATOM 851 N N . ALA A 1 105 ? -26.732 8.486 12.002 1.00 52.78 105 ALA A N 1
ATOM 852 C CA . ALA A 1 105 ? -26.747 7.719 10.772 1.00 52.78 105 ALA A CA 1
ATOM 853 C C . ALA A 1 105 ? -26.519 8.699 9.617 1.00 52.78 105 ALA A C 1
ATOM 855 O O . ALA A 1 105 ? -27.447 9.203 8.995 1.00 52.78 105 ALA A O 1
ATOM 856 N N . LEU A 1 106 ? -25.259 9.038 9.359 1.00 52.53 106 LEU A N 1
ATOM 857 C CA . LEU A 1 106 ? -24.911 9.796 8.176 1.00 52.53 106 LEU A CA 1
ATOM 858 C C . LEU A 1 106 ? -25.059 8.842 6.992 1.00 52.53 106 LEU A C 1
ATOM 860 O O . LEU A 1 106 ? -24.177 8.024 6.726 1.00 52.53 106 LEU A O 1
ATOM 864 N N . GLU A 1 107 ? -26.161 9.017 6.260 1.00 51.34 107 GLU A N 1
ATOM 865 C CA . GLU A 1 107 ? -26.472 8.498 4.915 1.00 51.34 107 GLU A CA 1
ATOM 866 C C . GLU A 1 107 ? -25.387 8.801 3.863 1.00 51.34 107 GLU A C 1
ATOM 868 O O . GLU A 1 107 ? -25.537 8.510 2.677 1.00 51.34 107 GLU A O 1
ATOM 873 N N . GLN A 1 108 ? -24.263 9.388 4.268 1.00 56.44 108 GLN A N 1
ATOM 874 C CA . GLN A 1 108 ? -23.203 9.764 3.365 1.00 56.44 108 GLN A CA 1
ATOM 875 C C . GLN A 1 108 ? -22.457 8.523 2.845 1.00 56.44 108 GLN A C 1
ATOM 877 O O . GLN A 1 108 ? -22.115 7.613 3.622 1.00 56.44 108 GLN A O 1
ATOM 882 N N . PRO A 1 109 ? -22.166 8.486 1.531 1.00 59.59 109 PRO A N 1
ATOM 883 C CA . PRO A 1 109 ? -21.299 7.475 0.944 1.00 59.59 109 PRO A CA 1
ATOM 884 C C . PRO A 1 109 ? -19.951 7.433 1.674 1.00 59.59 109 PRO A C 1
ATOM 886 O O . PRO A 1 109 ? -19.498 8.429 2.244 1.00 59.59 109 PRO A O 1
ATOM 889 N N . SER A 1 110 ? -19.312 6.261 1.687 1.00 66.38 110 SER A N 1
ATOM 890 C CA . SER A 1 110 ? -17.990 6.117 2.303 1.00 66.38 110 SER A CA 1
ATOM 891 C C . SER A 1 110 ? -16.968 6.970 1.552 1.00 66.38 110 SER A C 1
ATOM 893 O O . SER A 1 110 ? -16.499 6.587 0.479 1.00 66.38 110 SER A O 1
ATOM 895 N N . SER A 1 111 ? -16.603 8.112 2.138 1.00 72.81 111 SER A N 1
ATOM 896 C CA . SER A 1 111 ? -15.553 8.995 1.623 1.00 72.81 111 SER A CA 1
ATOM 897 C C . SER A 1 111 ? -14.200 8.283 1.543 1.00 72.81 111 SER A C 1
ATOM 899 O O . SER A 1 111 ? -13.377 8.615 0.701 1.00 72.81 111 SER A O 1
ATOM 901 N N . GLU A 1 112 ? -13.964 7.274 2.390 1.00 80.00 112 GLU A N 1
ATOM 902 C CA . GLU A 1 112 ? -12.723 6.490 2.381 1.00 80.00 112 GLU A CA 1
ATOM 903 C C . GLU A 1 112 ? -12.589 5.641 1.110 1.00 80.00 112 GLU A C 1
ATOM 905 O O . GLU A 1 112 ? -11.541 5.650 0.467 1.00 80.00 112 GLU A O 1
ATOM 910 N N . SER A 1 113 ? -13.656 4.942 0.710 1.00 80.81 113 SER A N 1
ATOM 911 C CA . SER A 1 113 ? -13.652 4.117 -0.505 1.00 80.81 113 SER A CA 1
ATOM 912 C C . SER A 1 113 ? -13.575 4.970 -1.775 1.00 80.81 113 SER A C 1
ATOM 914 O O . SER A 1 113 ? -12.950 4.565 -2.752 1.00 80.81 113 SER A O 1
ATOM 916 N N . GLU A 1 114 ? -14.163 6.168 -1.747 1.00 84.81 114 GLU A N 1
ATOM 917 C CA . GLU A 1 114 ? -14.071 7.144 -2.835 1.00 84.81 114 GLU A CA 1
ATOM 918 C C . GLU A 1 114 ? -12.638 7.659 -3.021 1.00 84.81 114 GLU A C 1
ATOM 920 O O . GLU A 1 114 ? -12.134 7.639 -4.141 1.00 84.81 114 GLU A O 1
ATOM 925 N N . ILE A 1 115 ? -11.940 8.013 -1.935 1.00 86.50 115 ILE A N 1
ATOM 926 C CA . ILE A 1 115 ? -10.526 8.420 -1.990 1.00 86.50 115 ILE A CA 1
ATOM 927 C C . ILE A 1 115 ? -9.659 7.299 -2.582 1.00 86.50 115 ILE A C 1
ATOM 929 O O . ILE A 1 115 ? -8.863 7.550 -3.484 1.00 86.50 115 ILE A O 1
ATOM 933 N N . LEU A 1 116 ? -9.832 6.053 -2.123 1.00 87.62 116 LEU A N 1
ATOM 934 C CA . LEU A 1 116 ? -9.073 4.904 -2.639 1.00 87.62 116 LEU A CA 1
ATOM 935 C C . LEU A 1 116 ? -9.332 4.646 -4.127 1.00 87.62 116 LEU A C 1
ATOM 937 O O . LEU A 1 116 ? -8.401 4.333 -4.876 1.00 87.62 116 LEU A O 1
ATOM 941 N N . ALA A 1 117 ? -10.585 4.795 -4.560 1.00 88.56 117 ALA A N 1
ATOM 942 C CA . ALA A 1 117 ? -10.940 4.696 -5.966 1.00 88.56 117 ALA A CA 1
ATOM 943 C C . ALA A 1 117 ? -10.242 5.797 -6.771 1.00 88.56 117 ALA A C 1
ATOM 945 O O . ALA A 1 117 ? -9.554 5.477 -7.734 1.00 88.56 117 ALA A O 1
ATOM 946 N N . ILE A 1 118 ? -10.355 7.064 -6.354 1.00 90.62 118 ILE A N 1
ATOM 947 C CA . ILE A 1 118 ? -9.738 8.215 -7.034 1.00 90.62 118 ILE A CA 1
ATOM 948 C C . ILE A 1 118 ? -8.22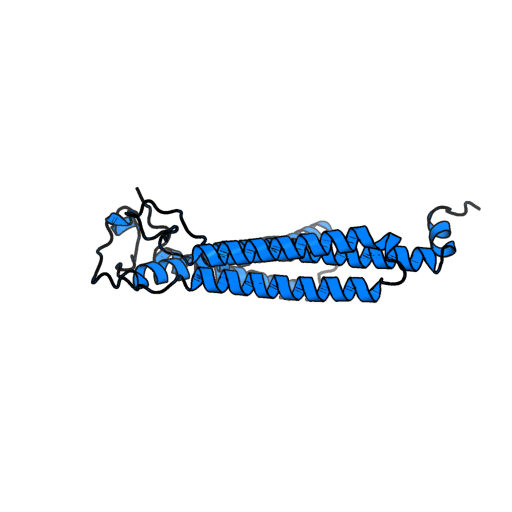6 8.023 -7.178 1.00 90.62 118 ILE A C 1
ATOM 950 O O . ILE A 1 118 ? -7.701 8.183 -8.277 1.00 90.62 118 ILE A O 1
ATOM 954 N N . ILE A 1 119 ? -7.530 7.623 -6.109 1.00 90.88 119 ILE A N 1
ATOM 955 C CA . ILE A 1 119 ? -6.085 7.352 -6.164 1.00 90.88 119 ILE A CA 1
ATOM 956 C C . ILE A 1 119 ? -5.785 6.269 -7.208 1.00 90.88 119 ILE A C 1
ATOM 958 O O . ILE A 1 119 ? -4.904 6.445 -8.046 1.00 90.88 119 ILE A O 1
ATOM 962 N N . SER A 1 120 ? -6.541 5.170 -7.199 1.00 91.75 120 SER A N 1
ATOM 963 C CA . SER A 1 120 ? -6.348 4.070 -8.152 1.00 91.75 120 SER A CA 1
ATOM 964 C C . SER A 1 120 ? -6.615 4.502 -9.603 1.00 91.75 120 SER A C 1
ATOM 966 O O . SER A 1 120 ? -5.886 4.094 -10.506 1.00 91.75 120 SER A O 1
ATOM 968 N N . TRP A 1 121 ? -7.608 5.368 -9.833 1.00 91.69 121 TRP A N 1
ATOM 969 C CA . TRP A 1 121 ? -7.882 5.959 -11.147 1.00 91.69 121 TRP A CA 1
ATOM 970 C C . TRP A 1 121 ? -6.743 6.866 -11.617 1.00 91.69 121 TRP A C 1
ATOM 972 O O . TRP A 1 121 ? -6.319 6.750 -12.763 1.00 91.69 121 TRP A O 1
ATOM 982 N N . ILE A 1 122 ? -6.199 7.716 -10.740 1.00 93.62 122 ILE A N 1
ATOM 983 C CA . ILE A 1 122 ? -5.045 8.572 -11.058 1.00 93.62 122 ILE A CA 1
ATOM 984 C C . ILE A 1 122 ? -3.838 7.718 -11.460 1.00 93.62 122 ILE A C 1
ATOM 986 O O . ILE A 1 122 ? -3.211 7.984 -12.485 1.00 93.62 122 ILE A O 1
ATOM 990 N N . VAL A 1 123 ? -3.540 6.664 -10.693 1.00 92.94 123 VAL A N 1
ATOM 991 C CA . VAL A 1 123 ? -2.448 5.731 -11.013 1.00 92.94 123 VAL A CA 1
ATOM 992 C C . VAL A 1 123 ? -2.691 5.051 -12.361 1.00 92.94 123 VAL A C 1
ATOM 994 O O . VAL A 1 123 ? -1.774 4.959 -13.174 1.00 92.94 123 VAL A O 1
ATOM 997 N N . SER A 1 124 ? -3.924 4.627 -12.640 1.00 93.06 124 SER A N 1
ATOM 998 C CA . SER A 1 124 ? -4.275 4.036 -13.931 1.00 93.06 124 SER A CA 1
ATOM 999 C C . SER A 1 124 ? -4.033 5.003 -15.096 1.00 93.06 124 SER A C 1
ATOM 1001 O O . SER A 1 124 ? -3.386 4.629 -16.073 1.00 93.06 124 SER A O 1
ATOM 1003 N N . VAL A 1 125 ? -4.465 6.263 -14.975 1.00 94.44 125 VAL A N 1
ATOM 1004 C CA . VAL A 1 125 ? -4.239 7.300 -15.997 1.00 94.44 125 VAL A CA 1
ATOM 1005 C C . VAL A 1 125 ? -2.744 7.552 -16.212 1.00 94.44 125 VAL A C 1
ATOM 1007 O O . VAL A 1 125 ? -2.296 7.627 -17.356 1.00 94.44 125 VAL A O 1
ATOM 1010 N N . ALA A 1 126 ? -1.951 7.617 -15.140 1.00 93.50 126 ALA A N 1
ATOM 1011 C CA . ALA A 1 126 ? -0.498 7.735 -15.243 1.00 93.50 126 ALA A CA 1
ATOM 1012 C C . ALA A 1 126 ? 0.129 6.538 -15.986 1.00 93.50 126 ALA A C 1
ATOM 1014 O O . ALA A 1 126 ? 0.976 6.731 -16.859 1.00 93.50 126 ALA A O 1
ATOM 1015 N N . MET A 1 127 ? -0.328 5.312 -15.710 1.00 91.50 127 MET A N 1
ATOM 1016 C CA . MET A 1 127 ? 0.137 4.104 -16.403 1.00 91.50 127 MET A CA 1
ATOM 1017 C C . MET A 1 127 ? -0.280 4.068 -17.879 1.00 91.50 127 MET A C 1
ATOM 1019 O O . MET A 1 127 ? 0.489 3.595 -18.717 1.00 91.50 127 MET A O 1
ATOM 1023 N N . VAL A 1 128 ? -1.457 4.599 -18.227 1.00 94.25 128 VAL A N 1
ATOM 1024 C CA . VAL A 1 128 ? -1.869 4.793 -19.629 1.00 94.25 128 VAL A CA 1
ATOM 1025 C C . VAL A 1 128 ? -0.917 5.759 -20.323 1.00 94.25 128 VAL A C 1
ATOM 1027 O O . VAL A 1 128 ? -0.376 5.425 -21.375 1.00 94.25 128 VAL A O 1
ATOM 1030 N N . GLY A 1 129 ? -0.654 6.920 -19.715 1.00 93.81 129 GLY A N 1
ATOM 1031 C CA . GLY A 1 129 ? 0.300 7.897 -20.244 1.00 93.81 129 GLY A CA 1
ATOM 1032 C C . GLY A 1 129 ? 1.690 7.292 -20.452 1.00 93.81 129 GLY A C 1
ATOM 1033 O O . GLY A 1 129 ? 2.291 7.470 -21.510 1.00 93.81 129 GLY A O 1
ATOM 1034 N N . TYR A 1 130 ? 2.164 6.497 -19.492 1.00 91.50 130 TYR A N 1
ATOM 1035 C CA . TYR A 1 130 ? 3.431 5.776 -19.597 1.00 91.50 130 TYR A CA 1
ATOM 1036 C C . TYR A 1 130 ? 3.435 4.725 -20.721 1.00 91.50 130 TYR A C 1
ATOM 1038 O O . TYR A 1 130 ? 4.397 4.629 -21.480 1.00 91.50 130 TYR A O 1
ATOM 1046 N N . THR A 1 131 ? 2.342 3.976 -20.881 1.00 90.62 131 THR A N 1
ATOM 1047 C CA . THR A 1 131 ? 2.187 2.985 -21.958 1.00 90.62 131 THR A CA 1
ATOM 1048 C C . THR A 1 131 ? 2.208 3.651 -23.336 1.00 90.62 131 THR A C 1
ATOM 1050 O O . THR A 1 131 ? 2.879 3.167 -24.249 1.00 90.62 131 THR A O 1
ATOM 1053 N N . ILE A 1 132 ? 1.520 4.789 -23.489 1.00 92.69 132 ILE A N 1
ATOM 1054 C CA . ILE A 1 132 ? 1.537 5.591 -24.721 1.00 92.69 132 ILE A CA 1
ATOM 1055 C C . ILE A 1 132 ? 2.955 6.096 -24.997 1.00 92.69 132 ILE A C 1
ATOM 1057 O O . ILE A 1 132 ? 3.449 5.948 -26.113 1.00 92.69 132 ILE A O 1
ATOM 1061 N N . PHE A 1 133 ? 3.632 6.634 -23.979 1.00 92.00 133 PHE A N 1
ATOM 1062 C CA . PHE A 1 133 ? 5.014 7.090 -24.097 1.00 92.00 133 PHE A CA 1
ATOM 1063 C C . PHE A 1 133 ? 5.945 5.978 -24.597 1.00 92.00 133 PHE A C 1
ATOM 1065 O O . PHE A 1 133 ? 6.670 6.193 -25.568 1.00 92.00 133 PHE A O 1
ATOM 1072 N N . LEU A 1 134 ? 5.895 4.783 -23.996 1.00 88.75 134 LEU A N 1
ATOM 1073 C CA . LEU A 1 134 ? 6.697 3.638 -24.441 1.00 88.75 134 LEU A CA 1
ATOM 1074 C C . LEU A 1 134 ? 6.370 3.230 -25.881 1.00 88.75 134 LEU A C 1
ATOM 1076 O O . LEU A 1 134 ? 7.283 2.972 -26.663 1.00 88.75 134 LEU A O 1
ATOM 1080 N N . SER A 1 135 ? 5.084 3.215 -26.235 1.00 87.81 135 SER A N 1
ATOM 1081 C CA . SER A 1 135 ? 4.625 2.837 -27.576 1.00 87.81 135 SER A CA 1
ATOM 1082 C C . SER A 1 135 ? 5.140 3.797 -28.649 1.00 87.81 135 SER A C 1
ATOM 1084 O O . SER A 1 135 ? 5.568 3.351 -29.708 1.00 87.81 135 SER A O 1
ATOM 1086 N N . ILE A 1 136 ? 5.147 5.105 -28.370 1.00 91.06 136 ILE A N 1
ATOM 1087 C CA . ILE A 1 136 ? 5.700 6.122 -29.277 1.00 91.06 136 ILE A CA 1
ATOM 1088 C C . ILE A 1 136 ? 7.227 6.017 -29.324 1.00 91.06 136 ILE A C 1
ATOM 1090 O O . ILE A 1 136 ? 7.814 6.009 -30.405 1.00 91.06 136 ILE A O 1
ATOM 1094 N N . ARG A 1 137 ? 7.882 5.918 -28.159 1.00 89.44 137 ARG A N 1
ATOM 1095 C CA . ARG A 1 137 ? 9.347 5.890 -28.052 1.00 89.44 137 ARG A CA 1
ATOM 1096 C C . ARG A 1 137 ? 9.954 4.717 -28.819 1.00 89.44 137 ARG A C 1
ATOM 1098 O O . ARG A 1 137 ? 10.947 4.907 -29.511 1.00 89.44 137 ARG A O 1
ATOM 1105 N N . PHE A 1 138 ? 9.352 3.537 -28.708 1.00 87.06 138 PHE A N 1
ATOM 1106 C CA . PHE A 1 138 ? 9.852 2.300 -29.308 1.00 87.06 138 PHE A CA 1
ATOM 1107 C C . PHE A 1 138 ? 9.040 1.856 -30.535 1.00 87.06 138 PHE A C 1
ATOM 1109 O O . PHE A 1 138 ? 9.099 0.690 -30.927 1.00 87.06 138 PHE A O 1
ATOM 1116 N N . PHE A 1 139 ? 8.315 2.781 -31.179 1.00 86.62 139 PHE A N 1
ATOM 1117 C CA . PHE A 1 139 ? 7.456 2.490 -32.334 1.00 86.62 139 PHE A CA 1
ATOM 1118 C C . PHE A 1 139 ? 8.206 1.792 -33.484 1.00 86.62 139 PHE A C 1
ATOM 1120 O O . PHE A 1 139 ? 7.707 0.848 -34.089 1.00 86.62 139 PHE A O 1
ATOM 1127 N N . HIS A 1 140 ? 9.450 2.198 -33.744 1.00 85.19 140 HIS A N 1
ATOM 1128 C CA . HIS A 1 140 ? 10.288 1.635 -34.811 1.00 85.19 140 HIS A CA 1
ATOM 1129 C C . HIS A 1 140 ? 10.743 0.185 -34.554 1.00 85.19 140 HIS A C 1
ATOM 1131 O O . HIS A 1 140 ? 11.302 -0.451 -35.442 1.00 85.19 140 HIS A O 1
ATOM 1137 N N . MET A 1 141 ? 10.524 -0.348 -33.347 1.00 85.12 141 MET A N 1
ATOM 1138 C CA . MET A 1 141 ? 10.966 -1.682 -32.927 1.00 85.12 141 MET A CA 1
ATOM 1139 C C . MET A 1 141 ? 9.864 -2.465 -32.205 1.00 85.12 141 MET A C 1
ATOM 1141 O O . MET A 1 141 ? 10.143 -3.280 -31.321 1.00 85.12 141 MET A O 1
ATOM 1145 N N . LEU A 1 142 ? 8.609 -2.232 -32.601 1.00 80.50 142 LEU A N 1
ATOM 1146 C CA . LEU A 1 142 ? 7.429 -2.851 -31.996 1.00 80.50 142 LEU A CA 1
ATOM 1147 C C . LEU A 1 142 ? 7.520 -4.374 -31.918 1.00 80.50 142 LEU A C 1
ATOM 1149 O O . LEU A 1 142 ? 7.186 -4.924 -30.879 1.00 80.50 142 LEU A O 1
ATOM 1153 N N . GLU A 1 143 ? 8.032 -5.055 -32.943 1.00 83.38 143 GLU A N 1
ATOM 1154 C CA . GLU A 1 143 ? 8.153 -6.525 -32.941 1.00 83.38 143 GLU A CA 1
ATOM 1155 C C . GLU A 1 143 ? 8.979 -7.058 -31.760 1.00 83.38 143 GLU A C 1
ATOM 1157 O O . GLU A 1 143 ? 8.686 -8.119 -31.217 1.00 83.38 143 GLU A O 1
ATOM 1162 N N . ASN A 1 144 ? 9.963 -6.283 -31.302 1.00 81.56 144 ASN A N 1
ATOM 1163 C CA . ASN A 1 144 ? 10.828 -6.663 -30.192 1.00 81.56 144 ASN A CA 1
ATOM 1164 C C . ASN A 1 144 ? 10.290 -6.234 -28.823 1.00 81.56 144 ASN A C 1
ATOM 1166 O O . ASN A 1 144 ? 10.602 -6.854 -27.809 1.00 81.56 144 ASN A O 1
ATOM 1170 N N . VAL A 1 145 ? 9.544 -5.129 -28.780 1.00 83.56 145 VAL A N 1
ATOM 1171 C CA . VAL A 1 145 ? 9.116 -4.473 -27.532 1.00 83.56 145 VAL A CA 1
ATOM 1172 C C . VAL A 1 145 ? 7.632 -4.730 -27.233 1.00 83.56 145 VAL A C 1
ATOM 1174 O O . VAL A 1 145 ? 7.161 -4.444 -26.132 1.00 83.56 145 VAL A O 1
ATOM 1177 N N . ALA A 1 146 ? 6.895 -5.349 -28.162 1.00 85.88 146 ALA A N 1
ATOM 1178 C CA . ALA A 1 146 ? 5.466 -5.642 -28.049 1.00 85.88 146 ALA A CA 1
ATOM 1179 C C . ALA A 1 146 ? 5.119 -6.391 -26.763 1.00 85.88 146 ALA A C 1
ATOM 1181 O O . ALA A 1 146 ? 4.149 -6.034 -26.100 1.00 85.88 146 ALA A O 1
ATOM 1182 N N . PHE A 1 147 ? 5.926 -7.380 -26.366 1.00 87.94 147 PHE A N 1
ATOM 1183 C CA . PHE A 1 147 ? 5.716 -8.091 -25.106 1.00 87.94 147 PHE A CA 1
ATOM 1184 C C . PHE A 1 147 ? 5.705 -7.132 -23.906 1.00 87.94 147 PHE A C 1
ATOM 1186 O O . PHE A 1 147 ? 4.784 -7.173 -23.095 1.00 87.94 147 PHE A O 1
ATOM 1193 N N . PHE A 1 148 ? 6.675 -6.218 -23.818 1.00 85.56 148 PHE A N 1
ATOM 1194 C CA . PHE A 1 148 ? 6.752 -5.254 -22.717 1.00 85.56 148 PHE A CA 1
ATOM 1195 C C . PHE A 1 148 ? 5.566 -4.282 -22.726 1.00 85.56 148 PHE A C 1
ATOM 1197 O O . PHE A 1 148 ? 4.980 -4.035 -21.673 1.00 85.56 148 PHE A O 1
ATOM 1204 N N . ILE A 1 149 ? 5.149 -3.811 -23.906 1.00 86.19 149 ILE A N 1
ATOM 1205 C CA . ILE A 1 149 ? 3.959 -2.956 -24.063 1.00 86.19 149 ILE A CA 1
ATOM 1206 C C . ILE A 1 149 ? 2.684 -3.700 -23.633 1.00 86.19 149 ILE A C 1
ATOM 1208 O O . ILE A 1 149 ? 1.830 -3.136 -22.950 1.00 86.19 149 ILE A O 1
ATOM 1212 N N . ILE A 1 150 ? 2.547 -4.983 -23.975 1.00 90.56 150 ILE A N 1
ATOM 1213 C CA . ILE A 1 150 ? 1.401 -5.797 -23.546 1.00 90.56 150 ILE A CA 1
ATOM 1214 C C . ILE A 1 150 ? 1.350 -5.884 -22.021 1.00 90.56 150 ILE A C 1
ATOM 1216 O O . ILE A 1 150 ? 0.282 -5.713 -21.434 1.00 90.56 150 ILE A O 1
ATOM 1220 N N . VAL A 1 151 ? 2.484 -6.101 -21.353 1.00 90.62 151 VAL A N 1
ATOM 1221 C CA . VAL A 1 151 ? 2.485 -6.182 -19.889 1.00 90.62 151 VAL A CA 1
ATOM 1222 C C . VAL A 1 151 ? 2.117 -4.834 -19.254 1.00 90.62 151 VAL A C 1
ATOM 1224 O O . VAL A 1 151 ? 1.374 -4.821 -18.271 1.00 90.62 151 VAL A O 1
ATOM 1227 N N . THR A 1 152 ? 2.535 -3.692 -19.816 1.00 89.25 152 THR A N 1
ATOM 1228 C CA . THR A 1 152 ? 2.080 -2.386 -19.302 1.00 89.25 152 THR A CA 1
ATOM 1229 C C . THR A 1 152 ? 0.579 -2.176 -19.501 1.00 89.25 152 THR A C 1
ATOM 1231 O O . THR A 1 152 ? -0.081 -1.665 -18.597 1.00 89.25 152 THR A O 1
ATOM 1234 N N . VAL A 1 153 ? 0.002 -2.647 -20.613 1.00 92.00 153 VAL A N 1
ATOM 1235 C CA . VAL A 1 153 ? -1.459 -2.654 -20.819 1.00 92.00 153 VAL A CA 1
ATOM 1236 C C . VAL A 1 153 ? -2.164 -3.530 -19.777 1.00 92.00 153 VAL A C 1
ATOM 1238 O O . VAL A 1 153 ? -3.177 -3.118 -19.209 1.00 92.00 153 VAL A O 1
ATOM 1241 N N . VAL A 1 154 ? -1.622 -4.709 -19.461 1.00 93.50 154 VAL A N 1
ATOM 1242 C CA . VAL A 1 154 ? -2.162 -5.572 -18.396 1.00 93.50 154 VAL A CA 1
ATOM 1243 C C . VAL A 1 154 ? -2.133 -4.857 -17.042 1.00 93.50 154 VAL A C 1
ATOM 1245 O O . VAL A 1 154 ? -3.123 -4.906 -16.310 1.00 93.50 154 VAL A O 1
ATOM 1248 N N . LEU A 1 155 ? -1.054 -4.134 -16.721 1.00 92.00 155 LEU A N 1
ATOM 1249 C CA . LEU A 1 155 ? -0.977 -3.322 -15.502 1.00 92.00 155 LEU A CA 1
ATOM 1250 C C . LEU A 1 155 ? -2.024 -2.199 -15.489 1.00 92.00 155 LEU A C 1
ATOM 1252 O O . LEU A 1 155 ? -2.648 -1.964 -14.455 1.00 92.00 155 LEU A O 1
ATOM 1256 N N . VAL A 1 156 ? -2.265 -1.532 -16.621 1.00 93.31 156 VAL A N 1
ATOM 1257 C CA . VAL A 1 156 ? -3.337 -0.530 -16.743 1.00 93.31 156 VAL A CA 1
ATOM 1258 C C . VAL A 1 156 ? -4.692 -1.151 -16.411 1.00 93.31 156 VAL A C 1
ATOM 1260 O O . VAL A 1 156 ? -5.411 -0.619 -15.563 1.00 93.31 156 VAL A O 1
ATOM 1263 N N . ILE A 1 157 ? -5.029 -2.285 -17.035 1.00 94.31 157 ILE A N 1
ATOM 1264 C CA . ILE A 1 157 ? -6.294 -2.996 -16.797 1.00 94.31 157 ILE A CA 1
ATOM 1265 C C . ILE A 1 157 ? -6.411 -3.393 -15.325 1.00 94.31 157 ILE A C 1
ATOM 1267 O O . ILE A 1 157 ? -7.460 -3.194 -14.713 1.00 94.31 157 ILE A O 1
ATOM 1271 N N . PHE A 1 158 ? -5.331 -3.901 -14.734 1.00 94.06 158 PHE A N 1
ATOM 1272 C CA . PHE A 1 158 ? -5.287 -4.243 -13.318 1.00 94.06 158 PHE A CA 1
ATOM 1273 C C . PHE A 1 158 ? -5.644 -3.042 -12.428 1.00 94.06 158 PHE A C 1
ATOM 1275 O O . PHE A 1 158 ? -6.532 -3.154 -11.580 1.00 94.06 158 PHE A O 1
ATOM 1282 N N . TRP A 1 159 ? -5.033 -1.875 -12.659 1.00 94.25 159 TRP A N 1
ATOM 1283 C CA . TRP A 1 159 ? -5.333 -0.654 -11.902 1.00 94.25 159 TRP A CA 1
ATOM 1284 C C . TRP A 1 159 ? -6.762 -0.140 -12.126 1.00 94.25 159 TRP A C 1
ATOM 1286 O O . TRP A 1 159 ? -7.397 0.308 -11.169 1.00 94.25 159 TRP A O 1
ATOM 1296 N N . LEU A 1 160 ? -7.306 -0.268 -13.342 1.00 93.44 160 LEU A N 1
ATOM 1297 C CA . LEU A 1 160 ? -8.710 0.058 -13.636 1.00 93.44 160 LEU A CA 1
ATOM 1298 C C . LEU A 1 160 ? -9.673 -0.828 -12.841 1.00 93.44 160 LEU A C 1
ATOM 1300 O O . LEU A 1 160 ? -10.597 -0.328 -12.197 1.00 93.44 160 LEU A O 1
ATOM 1304 N N . VAL A 1 161 ? -9.443 -2.144 -12.841 1.00 92.88 161 VAL A N 1
ATOM 1305 C CA . VAL A 1 161 ? -10.253 -3.106 -12.079 1.00 92.88 161 VAL A CA 1
ATOM 1306 C C . VAL A 1 161 ? -10.171 -2.809 -10.582 1.00 92.88 161 VAL A C 1
ATOM 1308 O O . VAL A 1 161 ? -11.184 -2.867 -9.880 1.00 92.88 161 VAL A O 1
ATOM 1311 N N . PHE A 1 162 ? -8.989 -2.443 -10.086 1.00 88.00 162 PHE A N 1
ATOM 1312 C CA . PHE A 1 162 ? -8.789 -2.080 -8.686 1.00 88.00 162 PHE A CA 1
ATOM 1313 C C . PHE A 1 162 ? -9.550 -0.799 -8.308 1.00 88.00 162 PHE A C 1
ATOM 1315 O O . PHE A 1 162 ? -10.281 -0.785 -7.313 1.00 88.00 162 PHE A O 1
ATOM 1322 N N . GLY A 1 163 ? -9.472 0.240 -9.145 1.00 88.50 163 GLY A N 1
ATOM 1323 C CA . GLY A 1 163 ? -10.241 1.475 -8.979 1.00 88.50 163 GLY A CA 1
ATOM 1324 C C . GLY A 1 163 ? -11.749 1.234 -9.009 1.00 88.50 163 GLY A C 1
ATOM 1325 O O . GLY A 1 163 ? -12.470 1.722 -8.136 1.00 88.50 163 GLY A O 1
ATOM 1326 N N . PHE A 1 164 ? -12.229 0.399 -9.933 1.00 91.31 164 PHE A N 1
ATOM 1327 C CA . PHE A 1 164 ? -13.637 0.006 -9.994 1.00 91.31 164 PHE A CA 1
ATOM 1328 C C . PHE A 1 164 ? -14.081 -0.790 -8.756 1.00 91.31 164 PHE A C 1
ATOM 1330 O O . PHE A 1 164 ? -15.179 -0.584 -8.236 1.00 91.31 164 PHE A O 1
ATOM 1337 N N . SER A 1 165 ? -13.225 -1.671 -8.235 1.00 88.44 165 SER A N 1
ATOM 1338 C CA . SER A 1 165 ? -13.497 -2.432 -7.011 1.00 88.44 165 SER A CA 1
ATOM 1339 C C . SER A 1 165 ? -13.686 -1.517 -5.798 1.00 88.44 165 SER A C 1
ATOM 1341 O O . SER A 1 165 ? -14.653 -1.685 -5.050 1.00 88.44 165 SER A O 1
ATOM 1343 N N . PHE A 1 166 ? -12.821 -0.513 -5.616 1.00 87.94 166 PHE A N 1
ATOM 1344 C CA . PHE A 1 166 ? -12.987 0.482 -4.550 1.00 87.94 166 PHE A CA 1
ATOM 1345 C C . PHE A 1 166 ? -14.199 1.383 -4.772 1.00 87.94 166 PHE A C 1
ATOM 1347 O O . PHE A 1 166 ? -14.927 1.672 -3.823 1.00 87.94 166 PHE A O 1
ATOM 1354 N N . TRP A 1 167 ? -14.479 1.752 -6.022 1.00 86.38 167 TRP A N 1
ATOM 1355 C CA . TRP A 1 167 ? -15.675 2.515 -6.362 1.00 86.38 167 TRP A CA 1
ATOM 1356 C C . TRP A 1 167 ? -16.949 1.763 -5.965 1.00 86.38 167 TRP A C 1
ATOM 1358 O O . TRP A 1 167 ? -17.838 2.323 -5.330 1.00 86.38 167 TRP A O 1
ATOM 1368 N N . LYS A 1 168 ? -17.016 0.459 -6.254 1.00 85.62 168 LYS A N 1
ATOM 1369 C CA . LYS A 1 168 ? -18.151 -0.393 -5.876 1.00 85.62 168 LYS A CA 1
ATOM 1370 C C . LYS A 1 168 ? -18.318 -0.514 -4.357 1.00 85.62 168 LYS A C 1
ATOM 1372 O O . LYS A 1 168 ? -19.448 -0.606 -3.884 1.00 85.62 168 LYS A O 1
ATOM 1377 N N . GLN A 1 169 ? -17.225 -0.473 -3.589 1.00 82.94 169 GLN A N 1
ATOM 1378 C CA . GLN A 1 169 ? -17.266 -0.506 -2.117 1.00 82.94 169 GLN A CA 1
ATOM 1379 C C . GLN A 1 169 ? -17.945 0.723 -1.495 1.00 82.94 169 GLN A C 1
ATOM 1381 O O . GLN A 1 169 ? -18.342 0.666 -0.333 1.00 82.94 169 GLN A O 1
ATOM 1386 N N . ARG A 1 170 ? -18.153 1.804 -2.261 1.00 77.69 170 ARG A N 1
ATOM 1387 C CA . ARG A 1 170 ? -18.959 2.961 -1.840 1.00 77.69 170 ARG A CA 1
ATOM 1388 C C . ARG A 1 170 ? -20.418 2.594 -1.547 1.00 77.69 170 ARG A C 1
ATOM 1390 O O . ARG A 1 170 ? -21.062 3.278 -0.751 1.00 77.69 170 ARG A O 1
ATOM 1397 N N . LEU A 1 171 ? -20.946 1.555 -2.197 1.00 74.19 171 LEU A N 1
ATOM 1398 C CA . LEU A 1 171 ? -22.350 1.175 -2.091 1.00 74.19 171 LEU A CA 1
ATOM 1399 C C . LEU A 1 171 ? -22.640 0.516 -0.728 1.00 74.19 171 LEU A C 1
ATOM 1401 O O . LEU A 1 171 ? -22.078 -0.527 -0.382 1.00 74.19 171 LEU A O 1
ATOM 1405 N N . ARG A 1 172 ? -23.523 1.147 0.060 1.00 63.41 172 ARG A N 1
ATOM 1406 C CA . ARG A 1 172 ? -23.896 0.699 1.415 1.00 63.41 172 ARG A CA 1
ATOM 1407 C C . ARG A 1 172 ? -24.859 -0.495 1.432 1.00 63.41 172 ARG A C 1
ATOM 1409 O O . ARG A 1 172 ? -25.038 -1.083 2.486 1.00 63.41 172 ARG A O 1
ATOM 1416 N N . ASP A 1 173 ? -25.453 -0.856 0.296 1.00 70.00 173 ASP A N 1
ATOM 1417 C CA . ASP A 1 173 ? -26.360 -2.005 0.137 1.00 70.00 173 ASP A CA 1
ATOM 1418 C C . ASP A 1 173 ? -25.623 -3.355 0.157 1.00 70.00 173 ASP A C 1
ATOM 1420 O O . ASP A 1 173 ? -26.210 -4.382 0.478 1.00 70.00 173 ASP A O 1
ATOM 1424 N N . LYS A 1 174 ? -24.334 -3.358 -0.204 1.00 75.69 174 LYS A N 1
ATOM 1425 C CA . LYS A 1 174 ? -23.510 -4.570 -0.347 1.00 75.69 174 LYS A CA 1
ATOM 1426 C C . LYS A 1 174 ? -22.357 -4.637 0.637 1.00 75.69 174 LYS A C 1
ATOM 1428 O O . LYS A 1 174 ? -21.843 -5.730 0.889 1.00 75.69 174 LYS A O 1
ATOM 1433 N N . TYR A 1 175 ? -21.944 -3.495 1.182 1.00 79.12 175 TYR A N 1
ATOM 1434 C CA . TYR A 1 175 ? -20.785 -3.423 2.055 1.00 79.12 175 TYR A CA 1
ATOM 1435 C C . TYR A 1 175 ? -21.056 -2.663 3.353 1.00 79.12 175 TYR A C 1
ATOM 1437 O O . TYR A 1 175 ? -21.796 -1.681 3.344 1.00 79.12 175 TYR A O 1
ATOM 1445 N N . LYS A 1 176 ? -20.379 -3.050 4.439 1.00 77.81 176 LYS A N 1
ATOM 1446 C CA . LYS A 1 176 ? -20.429 -2.413 5.765 1.00 77.81 176 LYS A CA 1
ATOM 1447 C C . LYS A 1 176 ? -19.058 -1.966 6.263 1.00 77.81 176 LYS A C 1
ATOM 1449 O O . LYS A 1 176 ? -18.030 -2.485 5.826 1.00 77.81 176 LYS A O 1
ATOM 1454 N N . ASP A 1 177 ? -19.068 -1.030 7.204 1.00 75.62 177 ASP A N 1
ATOM 1455 C CA . ASP A 1 177 ? -17.866 -0.642 7.943 1.00 75.62 177 ASP A CA 1
ATOM 1456 C C . ASP A 1 177 ? -17.623 -1.602 9.125 1.00 75.62 177 ASP A C 1
ATOM 1458 O O . ASP A 1 177 ? -18.516 -2.332 9.550 1.00 75.62 177 ASP A O 1
ATOM 1462 N N . ASP A 1 178 ? -16.403 -1.610 9.660 1.00 71.19 178 ASP A N 1
ATOM 1463 C CA . ASP A 1 178 ? -15.972 -2.457 10.788 1.00 71.19 178 ASP A CA 1
ATOM 1464 C C . ASP A 1 178 ? -16.694 -2.150 12.104 1.00 71.19 178 ASP A C 1
ATOM 1466 O O . ASP A 1 178 ? -16.809 -3.011 12.974 1.00 71.19 178 ASP A O 1
ATOM 1470 N N . VAL A 1 179 ? -17.196 -0.924 12.232 1.00 72.06 179 VAL A N 1
ATOM 1471 C CA . VAL A 1 179 ? -17.979 -0.452 13.380 1.00 72.06 179 VAL A CA 1
ATOM 1472 C C . VAL A 1 179 ? -19.466 -0.831 13.302 1.00 72.06 179 VAL A C 1
ATOM 1474 O O . VAL A 1 179 ? -20.200 -0.619 14.264 1.00 72.06 179 VAL A O 1
ATOM 1477 N N . ASP A 1 180 ? -19.921 -1.402 12.180 1.00 71.06 180 ASP A N 1
ATOM 1478 C CA . ASP A 1 180 ? -21.295 -1.877 11.986 1.00 71.06 180 ASP A CA 1
ATOM 1479 C C . ASP A 1 180 ? -21.382 -3.394 12.245 1.00 71.06 180 ASP A C 1
ATOM 1481 O O . ASP A 1 180 ? -21.143 -4.248 11.377 1.00 71.06 180 ASP A O 1
ATOM 1485 N N . PHE A 1 181 ? -21.683 -3.739 13.498 1.00 67.62 181 PHE A N 1
ATOM 1486 C CA . PHE A 1 181 ? -21.706 -5.124 13.963 1.00 67.62 181 PHE A CA 1
ATOM 1487 C C . PHE A 1 181 ? -23.001 -5.875 13.635 1.00 67.62 181 PHE A C 1
ATOM 1489 O O . PHE A 1 181 ? -22.952 -7.096 13.497 1.00 67.62 181 PHE A O 1
ATOM 1496 N N . ASN A 1 182 ? -24.117 -5.167 13.436 1.00 66.06 182 ASN A N 1
ATOM 1497 C CA . ASN A 1 182 ? -25.439 -5.764 13.208 1.00 66.06 182 ASN A CA 1
ATOM 1498 C C . ASN A 1 182 ? -25.741 -6.057 11.731 1.00 66.06 182 ASN A C 1
ATOM 1500 O O . ASN A 1 182 ? -26.712 -6.741 11.416 1.00 66.06 182 ASN A O 1
ATOM 1504 N N . SER A 1 183 ? -24.917 -5.557 10.810 1.00 69.94 183 SER A N 1
ATOM 1505 C CA . SER A 1 183 ? -25.140 -5.727 9.376 1.00 69.94 183 SER A CA 1
ATOM 1506 C C . SER A 1 183 ? -24.571 -7.055 8.832 1.00 69.94 183 SER A C 1
ATOM 1508 O O . SER A 1 183 ? -23.408 -7.376 9.105 1.00 69.94 183 SER A O 1
ATOM 1510 N N . PRO A 1 184 ? -25.315 -7.828 8.012 1.00 75.19 184 PRO A N 1
ATOM 1511 C CA . PRO A 1 184 ? -24.819 -9.050 7.360 1.00 75.19 184 PRO A CA 1
ATOM 1512 C C . PRO A 1 184 ? -23.948 -8.777 6.116 1.00 75.19 184 PRO A C 1
ATOM 1514 O O . PRO A 1 184 ? -23.547 -9.704 5.415 1.00 75.19 184 PRO A O 1
ATOM 1517 N N . LEU A 1 185 ? -23.674 -7.508 5.803 1.00 78.81 185 LEU A N 1
ATOM 1518 C CA . LEU A 1 185 ? -22.987 -7.094 4.580 1.00 78.81 185 LEU A CA 1
ATOM 1519 C C . LEU A 1 185 ? -21.474 -7.370 4.605 1.00 78.81 185 LEU A C 1
ATOM 1521 O O . LEU A 1 185 ? -20.863 -7.588 5.655 1.00 78.81 185 LEU A O 1
ATOM 1525 N N . LYS A 1 186 ? -20.840 -7.327 3.426 1.00 79.69 186 LYS A N 1
ATOM 1526 C CA . LYS A 1 186 ? -19.399 -7.586 3.271 1.00 79.69 186 LYS A CA 1
ATOM 1527 C C . LYS A 1 186 ? -18.560 -6.446 3.880 1.00 79.69 186 LYS A C 1
ATOM 1529 O O . LYS A 1 186 ? -18.871 -5.286 3.621 1.00 79.69 186 LYS A O 1
ATOM 1534 N N . PRO A 1 187 ? -17.474 -6.711 4.629 1.00 78.31 187 PRO A N 1
ATOM 1535 C CA . PRO A 1 187 ? -16.622 -5.639 5.146 1.00 78.31 187 PRO A CA 1
ATOM 1536 C C . PRO A 1 187 ? -15.951 -4.853 4.007 1.00 78.31 187 PRO A C 1
ATOM 1538 O O . PRO A 1 187 ? -15.470 -5.442 3.031 1.00 78.31 187 PRO A O 1
ATOM 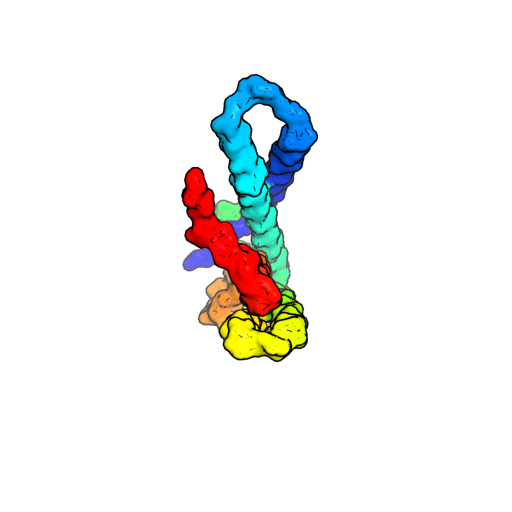1541 N N . ARG A 1 188 ? -15.930 -3.521 4.121 1.00 81.00 188 ARG A N 1
ATOM 1542 C CA . ARG A 1 188 ? -15.164 -2.625 3.236 1.00 81.00 188 ARG A CA 1
ATOM 1543 C C . ARG A 1 188 ? -13.694 -2.613 3.630 1.00 81.00 188 ARG A C 1
ATOM 1545 O O . ARG A 1 188 ? -13.370 -2.753 4.806 1.00 81.00 188 ARG A O 1
ATOM 1552 N N . LYS A 1 189 ? -12.814 -2.359 2.658 1.00 80.06 189 LYS A N 1
ATOM 1553 C CA . LYS A 1 189 ? -11.426 -2.009 2.970 1.00 80.06 189 LYS A CA 1
ATOM 1554 C C . LYS A 1 189 ? -11.367 -0.609 3.570 1.00 80.06 189 LYS A C 1
ATOM 1556 O O . LYS A 1 189 ? -11.967 0.328 3.042 1.00 80.06 189 LYS A O 1
ATOM 1561 N N . HIS A 1 190 ? -10.617 -0.480 4.655 1.00 81.69 190 HIS A N 1
ATOM 1562 C CA . HIS A 1 190 ? -10.379 0.797 5.321 1.00 81.69 190 HIS A CA 1
ATOM 1563 C C . HIS A 1 190 ? -9.386 1.654 4.545 1.00 81.69 190 HIS A C 1
ATOM 1565 O O . HIS A 1 190 ? -8.548 1.122 3.816 1.00 81.69 190 HIS A O 1
ATOM 1571 N N . LEU A 1 191 ? -9.437 2.974 4.751 1.00 83.12 191 LEU A N 1
ATOM 1572 C CA . LEU A 1 191 ? -8.536 3.913 4.079 1.00 83.12 191 LEU A CA 1
ATOM 1573 C C . LEU A 1 191 ? -7.059 3.517 4.216 1.00 83.12 191 LEU A C 1
ATOM 1575 O O . LEU A 1 191 ? -6.351 3.446 3.218 1.00 83.12 191 LEU A O 1
ATOM 1579 N N . VAL A 1 192 ? -6.594 3.220 5.432 1.00 82.50 192 VAL A N 1
ATOM 1580 C CA . VAL A 1 192 ? -5.174 2.919 5.678 1.00 82.50 192 VAL A CA 1
ATOM 1581 C C . VAL A 1 192 ? -4.761 1.587 5.055 1.00 82.50 192 VAL A C 1
ATOM 1583 O O . VAL A 1 192 ? -3.757 1.528 4.352 1.00 82.50 192 VAL A O 1
ATOM 1586 N N . GLU A 1 193 ? -5.562 0.535 5.226 1.00 84.12 193 GLU A N 1
ATOM 1587 C CA . GLU A 1 193 ? -5.314 -0.768 4.593 1.00 84.12 193 GLU A CA 1
ATOM 1588 C C . GLU A 1 193 ? -5.314 -0.663 3.057 1.00 84.12 193 GLU A C 1
ATOM 1590 O O . GLU A 1 193 ? -4.472 -1.253 2.373 1.00 84.12 193 GLU A O 1
ATOM 1595 N N . GLY A 1 194 ? -6.234 0.133 2.508 1.00 85.19 194 GLY A N 1
ATOM 1596 C CA . GLY A 1 194 ? -6.309 0.434 1.086 1.00 85.19 194 GLY A CA 1
ATOM 1597 C C . GLY A 1 194 ? -5.075 1.178 0.581 1.00 85.19 194 GLY A C 1
ATOM 1598 O O . GLY A 1 194 ? -4.491 0.749 -0.410 1.00 85.19 194 GLY A O 1
ATOM 1599 N N . ILE A 1 195 ? -4.632 2.231 1.280 1.00 86.69 195 ILE A N 1
ATOM 1600 C CA . ILE A 1 195 ? -3.427 2.999 0.928 1.00 86.69 195 ILE A CA 1
ATOM 1601 C C . ILE A 1 195 ? -2.187 2.106 0.972 1.00 86.69 195 ILE A C 1
ATOM 1603 O O . ILE A 1 195 ? -1.415 2.108 0.019 1.00 86.69 195 ILE A O 1
ATOM 1607 N N . VAL A 1 196 ? -2.010 1.302 2.025 1.00 86.75 196 VAL A N 1
ATOM 1608 C CA . VAL A 1 196 ? -0.880 0.362 2.124 1.00 86.75 196 VAL A CA 1
ATOM 1609 C C . VAL A 1 196 ? -0.894 -0.621 0.953 1.00 86.75 196 VAL A C 1
ATOM 1611 O O . VAL A 1 196 ? 0.138 -0.841 0.322 1.00 86.75 196 VAL A O 1
ATOM 1614 N N . THR A 1 197 ? -2.069 -1.158 0.606 1.00 88.56 197 THR A N 1
ATOM 1615 C CA . THR A 1 197 ? -2.210 -2.049 -0.555 1.00 88.56 197 THR A CA 1
ATOM 1616 C C . THR A 1 197 ? -1.807 -1.339 -1.853 1.00 88.56 197 THR A C 1
ATOM 1618 O O . THR A 1 197 ? -1.059 -1.901 -2.650 1.00 88.56 197 THR A O 1
ATOM 1621 N N . ILE A 1 198 ? -2.275 -0.103 -2.062 1.00 89.56 198 ILE A N 1
ATOM 1622 C CA . ILE A 1 198 ? -1.947 0.707 -3.243 1.00 89.56 198 ILE A CA 1
ATOM 1623 C C . ILE A 1 198 ? -0.442 0.973 -3.314 1.00 89.56 198 ILE A C 1
ATOM 1625 O O . ILE A 1 198 ? 0.137 0.789 -4.377 1.00 89.56 198 ILE A O 1
ATOM 1629 N N . ILE A 1 199 ? 0.203 1.356 -2.209 1.00 89.81 199 ILE A N 1
ATOM 1630 C CA . ILE A 1 199 ? 1.646 1.636 -2.178 1.00 89.81 199 ILE A CA 1
ATOM 1631 C C . ILE A 1 199 ? 2.441 0.395 -2.589 1.00 89.81 199 ILE A C 1
ATOM 1633 O O . ILE A 1 199 ? 3.283 0.490 -3.476 1.00 89.81 199 ILE A O 1
ATOM 1637 N N . ILE A 1 200 ? 2.140 -0.773 -2.013 1.00 89.44 200 ILE A N 1
ATOM 1638 C CA . ILE A 1 200 ? 2.836 -2.028 -2.343 1.00 89.44 200 ILE A CA 1
ATOM 1639 C C . ILE A 1 200 ? 2.685 -2.357 -3.833 1.00 89.44 200 ILE A C 1
ATOM 1641 O O . ILE A 1 200 ? 3.669 -2.632 -4.521 1.00 89.44 200 ILE A O 1
ATOM 1645 N N . LEU A 1 201 ? 1.455 -2.298 -4.350 1.00 90.94 201 LEU A N 1
ATOM 1646 C CA . LEU A 1 201 ? 1.179 -2.577 -5.760 1.00 90.94 201 LEU A CA 1
ATOM 1647 C C . LEU A 1 201 ? 1.834 -1.550 -6.689 1.00 90.94 201 LEU A C 1
ATOM 1649 O O . LEU A 1 201 ? 2.289 -1.907 -7.777 1.00 90.94 201 LEU A O 1
ATOM 1653 N N . LEU A 1 202 ? 1.909 -0.287 -6.269 1.00 91.88 202 LEU A N 1
ATOM 1654 C CA . LEU A 1 202 ? 2.568 0.775 -7.019 1.00 91.88 202 LEU A CA 1
ATOM 1655 C C . LEU A 1 202 ? 4.078 0.544 -7.073 1.00 91.88 202 LEU A C 1
ATOM 1657 O O . LEU A 1 202 ? 4.647 0.632 -8.155 1.00 91.88 202 LEU A O 1
ATOM 1661 N N . THR A 1 203 ? 4.719 0.173 -5.962 1.00 89.31 203 THR A N 1
ATOM 1662 C CA . THR A 1 203 ? 6.149 -0.174 -5.937 1.00 89.31 203 THR A CA 1
ATOM 1663 C C . THR A 1 203 ? 6.462 -1.310 -6.909 1.00 89.31 203 THR A C 1
ATOM 1665 O O . THR A 1 203 ? 7.405 -1.203 -7.690 1.00 89.31 203 THR A O 1
ATOM 1668 N N . ILE A 1 204 ? 5.640 -2.364 -6.921 1.00 90.25 204 ILE A N 1
ATOM 1669 C CA . ILE A 1 204 ? 5.789 -3.480 -7.867 1.00 90.25 204 ILE A CA 1
ATOM 1670 C C . ILE A 1 204 ? 5.592 -2.993 -9.309 1.00 90.25 204 ILE A C 1
ATOM 1672 O O . ILE A 1 204 ? 6.405 -3.301 -10.177 1.00 90.25 204 ILE A O 1
ATOM 1676 N N . SER A 1 205 ? 4.553 -2.195 -9.566 1.00 90.62 205 SER A N 1
ATOM 1677 C CA . SER A 1 205 ? 4.263 -1.655 -10.903 1.00 90.62 205 SER A CA 1
ATOM 1678 C C . SER A 1 205 ? 5.417 -0.798 -11.433 1.00 90.62 205 SER A C 1
ATOM 1680 O O . SER A 1 205 ? 5.814 -0.945 -12.586 1.00 90.62 205 SER A O 1
ATOM 1682 N N . VAL A 1 206 ? 5.992 0.058 -10.583 1.00 91.00 206 VAL A N 1
ATOM 1683 C CA . VAL A 1 206 ? 7.149 0.897 -10.917 1.00 91.00 206 VAL A CA 1
ATOM 1684 C C . VAL A 1 206 ? 8.382 0.040 -11.183 1.00 91.00 206 VAL A C 1
ATOM 1686 O O . VAL A 1 206 ? 9.060 0.261 -12.181 1.00 91.00 206 VAL A O 1
ATOM 1689 N N . ALA A 1 207 ? 8.660 -0.963 -10.346 1.00 89.44 207 ALA A N 1
ATOM 1690 C CA . ALA A 1 207 ? 9.780 -1.872 -10.571 1.00 89.44 207 ALA A CA 1
ATOM 1691 C C . ALA A 1 207 ? 9.656 -2.581 -11.927 1.00 89.44 207 ALA A C 1
ATOM 1693 O O . ALA A 1 207 ? 10.617 -2.625 -12.694 1.00 89.44 207 ALA A O 1
ATOM 1694 N N . ILE A 1 208 ? 8.463 -3.080 -12.259 1.00 88.81 208 ILE A N 1
ATOM 1695 C CA . ILE A 1 208 ? 8.185 -3.705 -13.555 1.00 88.81 208 ILE A CA 1
ATOM 1696 C C . ILE A 1 208 ? 8.410 -2.702 -14.699 1.00 88.81 208 ILE A C 1
ATOM 1698 O O . ILE A 1 208 ? 9.139 -3.012 -15.639 1.00 88.81 208 ILE A O 1
ATOM 1702 N N . ALA A 1 209 ? 7.858 -1.490 -14.599 1.00 87.50 209 ALA A N 1
ATOM 1703 C CA . ALA A 1 209 ? 8.013 -0.443 -15.610 1.00 87.50 209 ALA A CA 1
ATOM 1704 C C . ALA A 1 209 ? 9.487 -0.065 -15.853 1.00 87.50 209 ALA A C 1
ATOM 1706 O O . ALA A 1 209 ? 9.937 0.007 -16.996 1.00 87.50 209 ALA A O 1
ATOM 1707 N N . VAL A 1 210 ? 10.273 0.112 -14.786 1.00 88.31 210 VAL A N 1
ATOM 1708 C CA . VAL A 1 210 ? 11.709 0.424 -14.878 1.00 88.31 210 VAL A CA 1
ATOM 1709 C C . VAL A 1 210 ? 12.481 -0.704 -15.564 1.00 88.31 210 VAL A C 1
ATOM 1711 O O . VAL A 1 210 ? 13.292 -0.441 -16.455 1.00 88.31 210 VAL A O 1
ATOM 1714 N N . ASN A 1 211 ? 12.214 -1.960 -15.197 1.00 87.19 211 ASN A N 1
ATOM 1715 C CA . ASN A 1 211 ? 12.833 -3.114 -15.852 1.00 87.19 211 ASN A CA 1
ATOM 1716 C C . ASN A 1 211 ? 12.484 -3.171 -17.347 1.00 87.19 211 ASN A C 1
ATOM 1718 O O . ASN A 1 211 ? 13.368 -3.374 -18.175 1.00 87.19 211 ASN A O 1
ATOM 1722 N N . MET A 1 212 ? 11.225 -2.915 -17.710 1.00 85.75 212 MET A N 1
ATOM 1723 C CA . MET A 1 212 ? 10.781 -2.890 -19.109 1.00 85.75 212 MET A CA 1
ATOM 1724 C C . MET A 1 212 ? 11.467 -1.813 -19.927 1.00 85.75 212 MET A C 1
ATOM 1726 O O . MET A 1 212 ? 11.938 -2.086 -21.030 1.00 85.75 212 MET A O 1
ATOM 1730 N N . TYR A 1 213 ? 11.553 -0.599 -19.388 1.00 87.56 213 TYR A N 1
ATOM 1731 C CA . TYR A 1 213 ? 12.260 0.493 -20.045 1.00 87.56 213 TYR A CA 1
ATOM 1732 C C . TYR A 1 213 ? 13.733 0.145 -20.277 1.00 87.56 213 TYR A C 1
ATOM 1734 O O . TYR A 1 213 ? 14.262 0.336 -21.371 1.00 87.56 213 TYR A O 1
ATOM 1742 N N . THR A 1 214 ? 14.379 -0.423 -19.257 1.00 87.88 214 THR A N 1
ATOM 1743 C CA . THR A 1 214 ? 15.796 -0.798 -19.306 1.00 87.88 214 THR A CA 1
ATOM 1744 C C . THR A 1 214 ? 16.040 -1.890 -20.345 1.00 87.88 214 THR A C 1
ATOM 1746 O O . THR A 1 214 ? 16.952 -1.768 -21.160 1.00 87.88 214 THR A O 1
ATOM 1749 N N . MET A 1 215 ? 15.183 -2.911 -20.377 1.00 84.81 215 MET A N 1
ATOM 1750 C CA . MET A 1 215 ? 15.265 -4.008 -21.339 1.00 84.81 215 MET A CA 1
ATOM 1751 C C . MET A 1 215 ? 14.988 -3.538 -22.771 1.00 84.81 215 MET A C 1
ATOM 1753 O O . MET A 1 215 ? 15.715 -3.895 -23.692 1.00 84.81 215 MET A O 1
ATOM 1757 N N . SER A 1 216 ? 13.993 -2.667 -22.962 1.00 85.62 216 SER A N 1
ATOM 1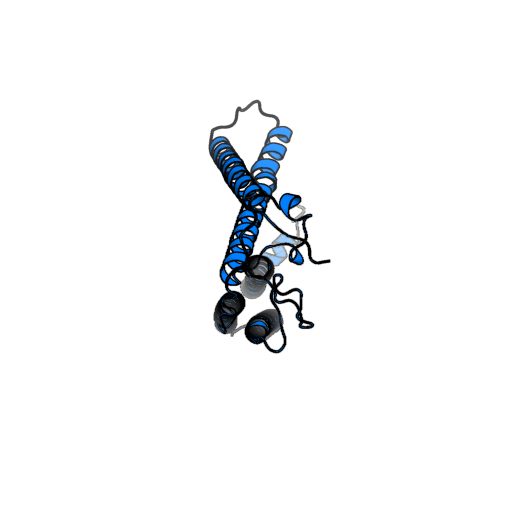758 C CA . SER A 1 216 ? 13.679 -2.085 -24.276 1.00 85.62 216 SER A CA 1
ATOM 1759 C C . SER A 1 216 ? 14.861 -1.280 -24.823 1.00 85.62 216 SER A C 1
ATOM 1761 O O . SER A 1 216 ? 15.233 -1.438 -25.984 1.00 85.62 216 SER A O 1
ATOM 1763 N N . ARG A 1 217 ? 15.519 -0.489 -23.965 1.00 86.06 217 ARG A N 1
ATOM 1764 C CA . ARG A 1 217 ? 16.735 0.257 -24.320 1.00 86.06 217 ARG A CA 1
ATOM 1765 C C . ARG A 1 217 ? 17.927 -0.660 -24.603 1.00 86.06 217 ARG A C 1
ATOM 1767 O O . ARG A 1 217 ? 18.726 -0.371 -25.488 1.00 86.06 217 ARG A O 1
ATOM 1774 N N . TYR A 1 218 ? 18.073 -1.753 -23.855 1.00 84.56 218 TYR A N 1
ATOM 1775 C CA . TYR A 1 218 ? 19.119 -2.743 -24.115 1.00 84.56 218 TYR A CA 1
ATOM 1776 C C . TYR A 1 218 ? 18.959 -3.354 -25.511 1.00 84.56 218 TYR A C 1
ATOM 1778 O O . TYR A 1 218 ? 19.924 -3.414 -26.270 1.00 84.56 218 TYR A O 1
ATOM 1786 N N . VAL A 1 219 ? 17.729 -3.716 -25.889 1.00 83.75 219 VAL A N 1
ATOM 1787 C CA . VAL A 1 219 ? 17.433 -4.228 -27.232 1.00 83.75 219 VAL A CA 1
ATOM 1788 C C . VAL A 1 219 ? 17.700 -3.172 -28.311 1.00 83.75 219 VAL A C 1
ATOM 1790 O O . VAL A 1 219 ? 18.269 -3.507 -29.347 1.00 83.75 219 VAL A O 1
ATOM 1793 N N . GLU A 1 220 ? 17.342 -1.907 -28.077 1.00 83.56 220 GLU A N 1
ATOM 1794 C CA . GLU A 1 220 ? 17.629 -0.794 -29.002 1.00 83.56 220 GLU A CA 1
ATOM 1795 C C . GLU A 1 220 ? 19.143 -0.697 -29.251 1.00 83.56 220 GLU A C 1
ATOM 1797 O O . GLU A 1 220 ? 19.606 -0.826 -30.384 1.00 83.56 220 GLU A O 1
ATOM 1802 N N . ARG A 1 221 ? 19.931 -0.636 -28.170 1.00 83.94 221 ARG A N 1
ATOM 1803 C CA . ARG A 1 221 ? 21.396 -0.562 -28.232 1.00 83.94 221 ARG A CA 1
ATOM 1804 C C . ARG A 1 221 ? 22.031 -1.789 -28.888 1.00 83.94 221 ARG A C 1
ATOM 1806 O O . ARG A 1 221 ? 23.015 -1.647 -29.605 1.00 83.94 221 ARG A O 1
ATOM 1813 N N . SER A 1 222 ? 21.471 -2.979 -28.664 1.00 82.19 222 SER A N 1
ATOM 1814 C CA . SER A 1 222 ? 21.971 -4.219 -29.272 1.00 82.19 222 SER A CA 1
ATOM 1815 C C . SER A 1 222 ? 21.873 -4.226 -30.794 1.00 82.19 222 SER A C 1
ATOM 1817 O O . SER A 1 222 ? 22.715 -4.819 -31.463 1.00 82.19 222 SER A O 1
ATOM 1819 N N . LYS A 1 223 ? 20.859 -3.543 -31.339 1.00 77.31 223 LYS A N 1
ATOM 1820 C CA . LYS A 1 223 ? 20.664 -3.403 -32.780 1.00 77.31 223 LYS A CA 1
ATOM 1821 C C . LYS A 1 223 ? 21.543 -2.312 -33.378 1.00 77.31 223 LYS A C 1
ATOM 1823 O O . LYS A 1 223 ? 22.005 -2.477 -34.501 1.00 77.31 223 LYS A O 1
ATOM 1828 N N . GLU A 1 224 ? 21.760 -1.219 -32.648 1.00 81.62 224 GLU A N 1
ATOM 1829 C CA . GLU A 1 224 ? 22.608 -0.111 -33.103 1.00 81.62 224 GLU A CA 1
ATOM 1830 C C . GLU A 1 224 ? 24.096 -0.490 -33.106 1.00 81.62 224 GLU A C 1
ATOM 1832 O O . GLU A 1 224 ? 24.787 -0.205 -34.080 1.00 81.62 224 GLU A O 1
ATOM 1837 N N . ASN A 1 225 ? 24.575 -1.188 -32.067 1.00 79.44 225 ASN A N 1
ATOM 1838 C CA . ASN A 1 225 ? 25.983 -1.563 -31.902 1.00 79.44 225 ASN A CA 1
ATOM 1839 C C . ASN A 1 225 ? 26.137 -3.060 -31.558 1.00 79.44 225 ASN A C 1
ATOM 1841 O O . ASN A 1 225 ? 26.442 -3.401 -30.410 1.00 79.44 225 ASN A O 1
ATOM 1845 N N . PRO A 1 226 ? 25.972 -3.980 -32.524 1.00 67.44 226 PRO A N 1
ATOM 1846 C CA . PRO A 1 226 ? 26.116 -5.416 -32.268 1.00 67.44 226 PRO A CA 1
ATOM 1847 C C . PRO A 1 226 ? 27.535 -5.811 -31.807 1.00 67.44 226 PRO A C 1
ATOM 1849 O O . PRO A 1 226 ? 27.700 -6.785 -31.075 1.00 67.44 226 PRO A O 1
ATOM 1852 N N . GLU A 1 227 ? 28.562 -5.031 -32.165 1.00 67.56 227 GLU A N 1
ATOM 1853 C CA . GLU A 1 227 ? 29.963 -5.283 -31.787 1.00 67.56 227 GLU A CA 1
ATOM 1854 C C . GLU A 1 227 ? 30.277 -5.016 -30.302 1.00 67.56 227 GLU A C 1
ATOM 1856 O O . GLU A 1 227 ? 31.207 -5.613 -29.754 1.00 67.56 227 GLU A O 1
ATOM 1861 N N . ASP A 1 228 ? 29.491 -4.166 -29.628 1.00 61.34 228 ASP A N 1
ATOM 1862 C CA . ASP A 1 228 ? 29.647 -3.879 -28.192 1.00 61.34 228 ASP A CA 1
ATOM 1863 C C . ASP A 1 228 ? 29.253 -5.088 -27.320 1.00 61.34 228 ASP A C 1
ATOM 1865 O O . ASP A 1 228 ? 29.709 -5.207 -26.183 1.00 61.34 228 ASP A O 1
ATOM 1869 N N . ILE A 1 229 ? 28.428 -6.001 -27.845 1.00 58.28 229 ILE A N 1
ATOM 1870 C CA . ILE A 1 229 ? 27.929 -7.180 -27.120 1.00 58.28 229 ILE A CA 1
ATOM 1871 C C . ILE A 1 229 ? 28.939 -8.331 -27.189 1.00 58.28 229 ILE A C 1
ATOM 1873 O O . ILE A 1 229 ? 29.206 -8.982 -26.182 1.00 58.28 229 ILE A O 1
ATOM 1877 N N . VAL A 1 230 ? 29.581 -8.526 -28.344 1.00 54.59 230 VAL A N 1
ATOM 1878 C CA . VAL A 1 230 ? 30.559 -9.609 -28.569 1.00 54.59 230 VAL A CA 1
ATOM 1879 C C . VAL A 1 230 ? 31.833 -9.426 -27.728 1.00 54.59 230 VAL A C 1
ATOM 1881 O O . VAL A 1 230 ? 32.471 -10.404 -27.342 1.00 54.59 230 VAL A O 1
ATOM 1884 N N . ARG A 1 231 ? 32.203 -8.186 -27.371 1.00 48.56 231 ARG A N 1
ATOM 1885 C CA . ARG A 1 231 ? 33.382 -7.915 -26.521 1.00 48.56 231 ARG A CA 1
ATOM 1886 C C . ARG A 1 231 ? 33.231 -8.359 -25.065 1.00 48.56 231 ARG A C 1
ATOM 1888 O O . ARG A 1 231 ? 34.243 -8.443 -24.377 1.00 48.56 231 ARG A O 1
ATOM 1895 N N . VAL A 1 232 ? 32.014 -8.624 -24.591 1.00 56.44 232 VAL A N 1
ATOM 1896 C CA . VAL A 1 232 ? 31.780 -9.088 -23.212 1.00 56.44 232 VAL A CA 1
ATOM 1897 C C . VAL A 1 232 ? 31.932 -10.612 -23.100 1.00 56.44 232 VAL A C 1
ATOM 1899 O O . VAL A 1 232 ? 32.277 -11.106 -22.032 1.00 56.44 232 VAL A O 1
ATOM 1902 N N . GLU A 1 233 ? 31.749 -11.358 -24.195 1.00 52.09 233 GLU A N 1
ATOM 1903 C CA . GLU A 1 233 ? 31.776 -12.832 -24.186 1.00 52.09 233 GLU A CA 1
ATOM 1904 C C . GLU A 1 233 ? 33.132 -13.456 -24.544 1.00 52.09 233 GLU A C 1
ATOM 1906 O O . GLU A 1 233 ? 33.322 -14.651 -24.332 1.00 52.09 233 GLU A O 1
ATOM 1911 N N . ILE A 1 234 ? 34.106 -12.677 -25.025 1.00 51.09 234 ILE A N 1
ATOM 1912 C CA . ILE A 1 234 ? 35.459 -13.183 -25.283 1.00 51.09 234 ILE A CA 1
ATOM 1913 C C . ILE A 1 234 ? 36.450 -12.385 -24.432 1.00 51.09 234 ILE A C 1
ATOM 1915 O O . ILE A 1 234 ? 36.912 -11.328 -24.880 1.00 51.09 234 ILE A O 1
ATOM 1919 N N . PRO A 1 235 ? 36.841 -12.860 -23.230 1.00 47.78 235 PRO A N 1
ATOM 1920 C CA . PRO A 1 235 ? 38.150 -12.491 -22.727 1.00 47.78 235 PRO A CA 1
ATOM 1921 C C . PRO A 1 235 ? 39.137 -12.953 -23.797 1.00 47.78 235 PRO A C 1
ATOM 1923 O O . PRO A 1 235 ? 39.269 -14.144 -24.071 1.00 47.78 235 PRO A O 1
ATOM 1926 N N . LYS A 1 236 ? 39.763 -11.995 -24.483 1.00 51.19 236 LYS A N 1
ATOM 1927 C CA . LYS A 1 236 ? 40.921 -12.277 -25.322 1.00 51.19 236 LYS A CA 1
ATOM 1928 C C . LYS A 1 236 ? 42.005 -12.802 -24.386 1.00 51.19 236 LYS A C 1
ATOM 1930 O O . LYS A 1 236 ? 42.759 -12.011 -23.829 1.00 51.19 236 LYS A O 1
ATOM 1935 N N . GLU A 1 237 ? 42.029 -14.112 -24.177 1.00 50.44 237 GLU A N 1
ATOM 1936 C CA . GLU A 1 237 ? 43.242 -14.800 -23.772 1.00 50.44 237 GLU A CA 1
ATOM 1937 C C . GLU A 1 237 ? 44.261 -14.543 -24.886 1.00 50.44 237 GLU A C 1
ATOM 1939 O O . GLU A 1 237 ? 44.113 -15.006 -26.020 1.00 50.44 237 GLU A O 1
ATOM 1944 N N . ILE A 1 238 ? 45.220 -13.678 -24.566 1.00 46.94 238 ILE A N 1
ATOM 1945 C CA . ILE A 1 238 ? 46.529 -13.599 -25.209 1.00 46.94 238 ILE A CA 1
ATOM 1946 C C . ILE A 1 238 ? 47.501 -14.216 -24.214 1.00 46.94 238 ILE A C 1
ATOM 1948 O O . ILE A 1 238 ? 47.420 -13.820 -23.028 1.00 46.94 238 ILE A O 1
#